Protein AF-A0AAJ7WKF8-F1 (afdb_monomer_lite)

Radius of gyration: 60.45 Å; chains: 1; bounding box: 168×81×189 Å

InterPro domains:
  IPR003604 Matrin/U1-C-like, C2H2-type zinc finger [SM00451] (81-115)
  IPR022755 Zinc finger, double-stranded RNA binding [PF12171] (84-109)
  IPR036236 Zinc finger C2H2 superfamily [SSF57667] (78-126)
  IPR040107 U4/U6.U5 small nuclear ribonucleoprotein component Snu23 [PTHR45986] (9-175)

Secondary structure (DSSP, 8-state):
----------------S----HHHHHHHHHHHHHHHHHHHHS-------PBP-PPPSS----STTTT---PPPTTS-GGGSSSEEETTTTEEESSHHHHHHHHTSHHHHHHTTB-S-PPPPPHHHHHHHHHHHHHHHHHHHHHHHHHHHHHHHHHHHHHHHHHHHHHHHHHTTSPPS---------------------------------------PPP---HHHHHHHHHHHHHHHHHHHHHHHHHHHHHHHHHHHHHHHHHHHHHHHHHHHHHHHHHHHHHHHHHHHHHHHHHHHHHHHHHHHHHHHHHHHHHHHHHHHHHHHHHHHHHHHHHHHHHHHHHHHHHHHHHH-

Sequence (353 aa):
MASGGGSSKEAADIDFRRKWDRSEYEKLAQRRLDEERDKRTAKPVVAVKRELLRHRDYKVDLESRLGKSIVISKTTPQSETGGYYCNVCDCVVKDSINFLDHINGKKHQRNLGMSMRVERSSLDQVRSRFELNKRRLEEKQKEFHFEERLKELKEEEERQKVFRREKRRKRSTEPDPDLDLDLSTGVGGGEEEGEGGRGRWGGVWPAWPPSWASAASPPPRSRTEAS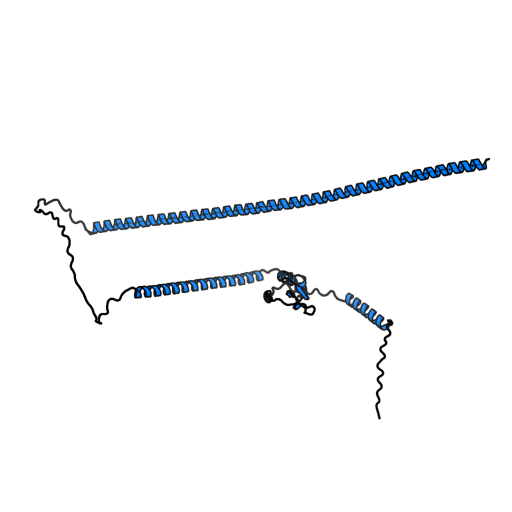LHLHLVILHLVILHLVILHLVILHLVILHLVILHLVILHLVILHLVILHLVILHLVILHLHLVHLVILHLHLVIHLVILHLVILHLVILVIHLVILHLVILHLVILHLHLVHLVILHLHLVILHLH

pLDDT: mean 75.03, std 20.91, range [26.41, 97.81]

Organism: Petromyzon marinus (NCBI:txid7757)

Foldseek 3Di:
DDDDDDDPDPPPPPPPDPDPPVVVVVVVVVVVVVVVVCVVPPDPPPPLPQAEDDDDPDDDDPPPCPPDDDDDDPPDDPPPPAAHADPLPRDGHNDPVVVVCVCVDQVVCVSVSYHPDHDDDDPVNVVVVVVVVVVVVVVVVVVVVVVVVVVVVVVVVVVVVVVVVVVVVVVVVDDDPDDDDDDDDDDDDDDDDDDDDDDDDDDDDDDDYDDDDDDDDDDPPDPPVVVVVVVVVVVVVVVVVVVVVVVVVVVVVVVVVVVVVVVVVVVVVVVVVVVVVVVVVVVVVVVVVVVVVVVVVVVVVVVVVVVVVVVVVVVVVVVVVVVVVVVVVVVVVVVVVVVVVVVVVVVVVVVVD

Structure (mmCIF, N/CA/C/O backbone):
data_AF-A0AAJ7WKF8-F1
#
_entry.id   AF-A0AAJ7WKF8-F1
#
loop_
_atom_site.group_PDB
_atom_site.id
_atom_site.type_symbol
_atom_site.label_atom_id
_atom_site.label_alt_id
_atom_site.label_comp_id
_atom_site.label_asym_id
_atom_site.label_entity_id
_atom_site.label_seq_id
_atom_site.pdbx_PDB_ins_code
_atom_site.Cartn_x
_atom_site.Cartn_y
_atom_site.Cartn_z
_atom_site.occupancy
_atom_site.B_iso_or_equiv
_atom_site.auth_seq_id
_atom_site.auth_comp_id
_atom_site.auth_asym_id
_atom_site.auth_atom_id
_atom_site.pdbx_PDB_model_num
ATOM 1 N N . MET A 1 1 ? -93.763 -35.436 -6.045 1.00 44.88 1 MET A N 1
ATOM 2 C CA . MET A 1 1 ? -92.600 -34.915 -6.793 1.00 44.88 1 MET A CA 1
ATOM 3 C C . MET A 1 1 ? -92.689 -33.400 -6.807 1.00 44.88 1 MET A C 1
ATOM 5 O O . MET A 1 1 ? -93.617 -32.899 -7.417 1.00 44.88 1 MET A O 1
ATOM 9 N N . ALA A 1 2 ? -91.796 -32.709 -6.098 1.00 35.00 2 ALA A N 1
ATOM 10 C CA . ALA A 1 2 ? -91.335 -31.348 -6.397 1.00 35.00 2 ALA A CA 1
ATOM 11 C C . ALA A 1 2 ? -90.358 -30.926 -5.292 1.00 35.00 2 ALA A C 1
ATOM 13 O O . ALA A 1 2 ? -90.747 -30.744 -4.140 1.00 35.00 2 ALA A O 1
ATOM 14 N N . SER A 1 3 ? -89.083 -30.825 -5.662 1.00 39.06 3 SER A N 1
ATOM 15 C CA . SER A 1 3 ? -88.044 -30.147 -4.897 1.00 39.06 3 SER A CA 1
ATOM 16 C C . SER A 1 3 ? -88.391 -28.672 -4.722 1.00 39.06 3 SER A C 1
ATOM 18 O O . SER A 1 3 ? -88.744 -28.002 -5.689 1.00 39.06 3 SER A O 1
ATOM 20 N N . GLY A 1 4 ? -88.194 -28.157 -3.513 1.00 30.47 4 GLY A N 1
ATOM 21 C CA . GLY A 1 4 ? -88.151 -26.730 -3.216 1.00 30.47 4 GLY A CA 1
ATOM 22 C C . GLY A 1 4 ? -87.035 -26.489 -2.212 1.00 30.47 4 GLY A C 1
ATOM 23 O O . GLY A 1 4 ? -87.164 -26.845 -1.046 1.00 30.47 4 GLY A O 1
ATOM 24 N N . GLY A 1 5 ? -85.907 -25.974 -2.698 1.00 41.44 5 GLY A N 1
ATOM 25 C CA . GLY A 1 5 ? -84.733 -25.666 -1.893 1.00 41.44 5 GLY A CA 1
ATOM 26 C C . GLY A 1 5 ? -84.956 -24.473 -0.966 1.00 41.44 5 GLY A C 1
ATOM 27 O O . GLY A 1 5 ? -85.587 -23.488 -1.338 1.00 41.44 5 GLY A O 1
ATOM 28 N N . GLY A 1 6 ? -84.371 -24.560 0.226 1.00 30.53 6 GLY A N 1
ATOM 29 C CA . GLY A 1 6 ? -84.245 -23.469 1.183 1.00 30.53 6 GLY A CA 1
ATOM 30 C C . GLY A 1 6 ? -82.856 -23.514 1.800 1.00 30.53 6 GLY A C 1
ATOM 31 O O . GLY A 1 6 ? -82.601 -24.266 2.731 1.00 30.53 6 GLY A O 1
ATOM 32 N N . SER A 1 7 ? -81.946 -22.741 1.215 1.00 41.31 7 SER A N 1
ATOM 33 C CA . SER A 1 7 ? -80.601 -22.483 1.718 1.00 41.31 7 SER A CA 1
ATOM 34 C C . SER A 1 7 ? -80.682 -21.713 3.036 1.00 41.31 7 SER A C 1
ATOM 36 O O . SER A 1 7 ? -81.022 -20.532 3.036 1.00 41.31 7 SER A O 1
ATOM 38 N N . SER A 1 8 ? -80.339 -22.354 4.151 1.00 37.84 8 SER A N 1
ATOM 39 C CA . SER A 1 8 ? -79.906 -21.654 5.360 1.00 37.84 8 SER A CA 1
ATOM 40 C C . SER A 1 8 ? -78.392 -21.784 5.448 1.00 37.84 8 SER A C 1
ATOM 42 O O . SER A 1 8 ? -77.863 -22.672 6.117 1.00 37.84 8 SER A O 1
ATOM 44 N N . LYS A 1 9 ? -77.705 -20.912 4.697 1.00 40.16 9 LYS A N 1
ATOM 45 C CA . LYS A 1 9 ? -76.299 -20.577 4.931 1.00 40.16 9 LYS A CA 1
ATOM 46 C C . LYS A 1 9 ? -76.097 -20.385 6.429 1.00 40.16 9 LYS A C 1
ATOM 48 O O . LYS A 1 9 ? -76.825 -19.612 7.051 1.00 40.16 9 LYS A O 1
ATOM 53 N N . GLU A 1 10 ? -75.119 -21.112 6.955 1.00 44.12 10 GLU A N 1
ATOM 54 C CA . GLU A 1 10 ? -74.551 -20.947 8.283 1.00 44.12 10 GLU A CA 1
ATOM 55 C C . GLU A 1 10 ? -74.450 -19.455 8.599 1.00 44.12 10 GLU A C 1
ATOM 57 O O . GLU A 1 10 ? -73.775 -18.694 7.900 1.00 44.12 10 GLU A O 1
ATOM 62 N N . ALA A 1 11 ? -75.190 -19.030 9.621 1.00 44.44 11 ALA A N 1
ATOM 63 C CA . ALA A 1 11 ? -75.000 -17.731 10.225 1.00 44.44 11 ALA A CA 1
ATOM 64 C C . ALA A 1 11 ? -73.556 -17.705 10.728 1.00 44.44 11 ALA A C 1
ATOM 66 O O . ALA A 1 11 ? -73.226 -18.363 11.713 1.00 44.44 11 ALA A O 1
ATOM 67 N N . ALA A 1 12 ? -72.688 -17.018 9.985 1.00 49.94 12 ALA A N 1
ATOM 68 C CA . ALA A 1 12 ? -71.326 -16.753 10.397 1.00 49.94 12 ALA A CA 1
ATOM 69 C C . ALA A 1 12 ? -71.392 -16.073 11.766 1.00 49.94 12 ALA A C 1
ATOM 71 O O . ALA A 1 12 ? -71.892 -14.954 11.895 1.00 49.94 12 ALA A O 1
ATOM 72 N N . ASP A 1 13 ? -70.947 -16.819 12.771 1.00 50.22 13 ASP A N 1
ATOM 73 C CA . ASP A 1 13 ? -70.804 -16.428 14.162 1.00 50.22 13 ASP A CA 1
ATOM 74 C C . ASP A 1 13 ? -69.862 -15.217 14.226 1.00 50.22 13 ASP A C 1
ATOM 76 O O . ASP A 1 13 ? -68.647 -15.344 14.342 1.00 50.22 13 ASP A O 1
ATOM 80 N N . ILE A 1 14 ? -70.426 -14.014 14.104 1.00 52.34 14 ILE A N 1
ATOM 81 C CA . ILE A 1 14 ? -69.780 -12.729 14.419 1.00 52.34 14 ILE A CA 1
ATOM 82 C C . ILE A 1 14 ? -69.694 -12.543 15.939 1.00 52.34 14 ILE A C 1
ATOM 84 O O . ILE A 1 14 ? -69.944 -11.465 16.479 1.00 52.34 14 ILE A O 1
ATOM 88 N N . ASP A 1 15 ? -69.331 -13.612 16.643 1.00 53.41 15 ASP A N 1
ATOM 89 C CA . ASP A 1 15 ? -68.942 -13.548 18.035 1.00 53.41 15 ASP A CA 1
ATOM 90 C C . ASP A 1 15 ? -67.463 -13.153 18.080 1.00 53.41 15 ASP A C 1
ATOM 92 O O . ASP A 1 15 ? -66.549 -13.970 17.988 1.00 53.41 15 ASP A O 1
ATOM 96 N N . PHE A 1 16 ? -67.214 -11.850 18.222 1.00 55.88 16 PHE A N 1
ATOM 97 C CA . PHE A 1 16 ? -65.884 -11.284 18.479 1.00 55.88 16 PHE A CA 1
ATOM 98 C C . PHE A 1 16 ? -65.316 -11.706 19.850 1.00 55.88 16 PHE A C 1
ATOM 100 O O . PHE A 1 16 ? -64.272 -11.211 20.287 1.00 55.88 16 PHE A O 1
ATOM 107 N N . ARG A 1 17 ? -65.988 -12.619 20.559 1.00 62.97 17 ARG A N 1
ATOM 108 C CA . ARG A 1 17 ? -65.504 -13.231 21.784 1.00 62.97 17 ARG A CA 1
ATOM 109 C C . ARG A 1 17 ? -64.628 -14.427 21.445 1.00 62.97 17 ARG A C 1
ATOM 111 O O . ARG A 1 17 ? -65.088 -15.447 20.948 1.00 62.97 17 ARG A O 1
ATOM 118 N N . ARG A 1 18 ? -63.344 -14.311 21.785 1.00 62.28 18 ARG A N 1
ATOM 119 C CA . ARG A 1 18 ? -62.358 -15.393 21.691 1.00 62.28 18 ARG A CA 1
ATOM 120 C C . ARG A 1 18 ? -62.836 -16.609 22.499 1.00 62.28 18 ARG A C 1
ATOM 122 O O . ARG A 1 18 ? -62.650 -16.655 23.717 1.00 62.28 18 ARG A O 1
ATOM 129 N N . LYS A 1 19 ? -63.475 -17.570 21.831 1.00 66.56 19 LYS A N 1
ATOM 130 C CA . LYS A 1 19 ? -63.832 -18.871 22.402 1.00 66.56 19 LYS A CA 1
ATOM 131 C C . LYS A 1 19 ? -62.541 -19.673 22.516 1.00 66.56 19 LYS A C 1
ATOM 133 O O . LYS A 1 19 ? -61.828 -19.879 21.541 1.00 66.56 19 LYS A O 1
ATOM 138 N N . TRP A 1 20 ? -62.169 -20.014 23.744 1.00 64.62 20 TRP A N 1
ATOM 139 C CA . TRP A 1 20 ? -60.990 -20.832 23.997 1.00 64.62 20 TRP A CA 1
ATOM 140 C C . TRP A 1 20 ? -61.362 -22.290 23.742 1.00 64.62 20 TRP A C 1
ATOM 142 O O . TRP A 1 20 ? -61.765 -23.002 24.662 1.00 64.62 20 TRP A O 1
ATOM 152 N N . ASP A 1 21 ? -61.254 -22.724 22.489 1.00 76.00 21 ASP A N 1
ATOM 153 C CA . ASP A 1 21 ? -61.555 -24.101 22.110 1.00 76.00 21 ASP A CA 1
ATOM 154 C C . ASP A 1 21 ? -60.455 -25.038 22.612 1.00 76.00 21 ASP A C 1
ATOM 156 O O . ASP A 1 21 ? -59.355 -25.129 22.062 1.00 76.00 21 ASP A O 1
ATOM 160 N N . ARG A 1 22 ? -60.751 -25.747 23.706 1.00 73.31 22 ARG A N 1
ATOM 161 C CA . ARG A 1 22 ? -59.797 -26.598 24.437 1.00 73.31 22 ARG A CA 1
ATOM 162 C C . ARG A 1 22 ? -59.069 -27.594 23.525 1.00 73.31 22 ARG A C 1
ATOM 164 O O . ARG A 1 22 ? -57.864 -27.768 23.670 1.00 73.31 22 ARG A O 1
ATOM 171 N N . SER A 1 23 ? -59.767 -28.165 22.543 1.00 80.19 23 SER A N 1
ATOM 172 C CA . SER A 1 23 ? -59.198 -29.093 21.558 1.00 80.19 23 SER A CA 1
ATOM 173 C C . SER A 1 23 ? -58.232 -28.438 20.566 1.00 80.19 23 SER A C 1
ATOM 175 O O . SER A 1 23 ? -57.312 -29.093 20.078 1.00 80.19 23 SER A O 1
ATOM 177 N N . GLU A 1 24 ? -58.434 -27.162 20.228 1.00 79.31 24 GLU A N 1
ATOM 178 C CA . GLU A 1 24 ? -57.545 -26.426 19.324 1.00 79.31 24 GLU A CA 1
ATOM 179 C C . GLU A 1 24 ? -56.227 -26.090 20.031 1.00 79.31 24 GLU A C 1
ATOM 181 O O . GLU A 1 24 ? -55.142 -26.337 19.499 1.00 79.31 24 GLU A O 1
ATOM 186 N N . TYR A 1 25 ? -56.316 -25.621 21.278 1.00 77.38 25 TYR A N 1
ATOM 187 C CA . TYR A 1 25 ? -55.148 -25.332 22.109 1.00 77.38 25 TYR A CA 1
ATOM 188 C C . TYR A 1 25 ? -54.366 -26.591 22.488 1.00 77.38 25 TYR A C 1
ATOM 190 O O . TYR A 1 25 ? -53.137 -26.544 22.527 1.00 77.38 25 TYR A O 1
ATOM 198 N N . GLU A 1 26 ? -55.042 -27.719 22.706 1.00 82.50 26 GLU A N 1
ATOM 199 C CA . GLU A 1 26 ? -54.400 -29.016 22.940 1.00 82.50 26 GLU A CA 1
ATOM 200 C C . GLU A 1 26 ? -53.632 -29.492 21.699 1.00 82.50 26 GLU A C 1
ATOM 202 O O . GLU A 1 26 ? -52.452 -29.824 21.800 1.00 82.50 26 GLU A O 1
ATOM 207 N N . LYS A 1 27 ? -54.223 -29.387 20.500 1.00 86.06 27 LYS A N 1
ATOM 208 C CA . LYS A 1 27 ? -53.517 -29.664 19.233 1.00 86.06 27 LYS A CA 1
ATOM 209 C C . LYS A 1 27 ? -52.342 -28.716 18.992 1.00 86.06 27 LYS A C 1
ATOM 211 O O . LYS A 1 27 ? -51.314 -29.138 18.464 1.00 86.06 27 LYS A O 1
ATOM 216 N N . LEU A 1 28 ? -52.470 -27.440 19.357 1.00 82.31 28 LEU A N 1
ATOM 217 C CA . LEU A 1 28 ? -51.388 -26.463 19.228 1.00 82.31 28 LEU A CA 1
ATOM 218 C C . LEU A 1 28 ? -50.251 -26.744 20.221 1.00 82.31 28 LEU A C 1
ATOM 220 O O . LEU A 1 28 ? -49.080 -26.632 19.859 1.00 82.31 28 LEU A O 1
ATOM 224 N N . ALA A 1 29 ? -50.579 -27.139 21.452 1.00 78.88 29 ALA A N 1
ATOM 225 C CA . ALA A 1 29 ? -49.605 -27.559 22.455 1.00 78.88 29 ALA A CA 1
ATOM 226 C C . ALA A 1 29 ? -48.877 -28.836 22.019 1.00 78.88 29 ALA A C 1
ATOM 228 O O . ALA A 1 29 ? -47.652 -28.907 22.112 1.00 78.88 29 ALA A O 1
ATOM 229 N N . GLN A 1 30 ? -49.610 -29.799 21.462 1.00 84.38 30 GLN A N 1
ATOM 230 C CA . GLN A 1 30 ? -49.041 -31.038 20.948 1.00 84.38 30 GLN A CA 1
ATOM 231 C C . GLN A 1 30 ? -48.134 -30.785 19.741 1.00 84.38 30 GLN A C 1
ATOM 233 O O . GLN A 1 30 ? -47.022 -31.296 19.710 1.00 84.38 30 GLN A O 1
ATOM 238 N N . ARG A 1 31 ? -48.516 -29.875 18.834 1.00 83.81 31 ARG A N 1
ATOM 239 C CA . ARG A 1 31 ? -47.655 -29.429 17.727 1.00 83.81 31 ARG A CA 1
ATOM 240 C C . ARG A 1 31 ? -46.359 -28.777 18.213 1.00 83.81 31 ARG A C 1
ATOM 242 O O . ARG A 1 31 ? -45.307 -29.043 17.650 1.00 83.81 31 ARG A O 1
ATOM 249 N N . ARG A 1 32 ? -46.406 -27.964 19.276 1.00 81.62 32 ARG A N 1
ATOM 250 C CA . ARG A 1 32 ? -45.190 -27.386 19.882 1.00 81.62 32 ARG A CA 1
ATOM 251 C C . ARG A 1 32 ? -44.297 -28.451 20.514 1.00 81.62 32 ARG A C 1
ATOM 253 O O . ARG A 1 32 ? -43.083 -28.378 20.364 1.00 81.62 32 ARG A O 1
ATOM 260 N N . LEU A 1 33 ? -44.886 -29.433 21.197 1.00 79.44 33 LEU A N 1
ATOM 261 C CA . LEU A 1 33 ? -44.148 -30.557 21.778 1.00 79.44 33 LEU A CA 1
ATOM 262 C C . LEU A 1 33 ? -43.538 -31.457 20.697 1.00 79.44 33 LEU A C 1
ATOM 264 O O . LEU A 1 33 ? -42.417 -31.928 20.866 1.00 79.44 33 LEU A O 1
ATOM 268 N N . ASP A 1 34 ? -44.242 -31.662 19.585 1.00 80.44 34 ASP A N 1
ATOM 269 C CA . ASP A 1 34 ? -43.741 -32.393 18.422 1.00 80.44 34 ASP A CA 1
ATOM 270 C C . ASP A 1 34 ? -42.599 -31.625 17.743 1.00 80.44 34 ASP A C 1
ATOM 272 O O . ASP A 1 34 ? -41.549 -32.208 17.502 1.00 80.44 34 ASP A O 1
ATOM 276 N N . GLU A 1 35 ? -42.722 -30.306 17.552 1.00 78.75 35 GLU A N 1
ATOM 277 C CA . GLU A 1 35 ? -41.640 -29.454 17.034 1.00 78.75 35 GLU A CA 1
ATOM 278 C C . GLU A 1 35 ? -40.413 -29.420 17.961 1.00 78.75 35 GLU A C 1
ATOM 280 O O . GLU A 1 35 ? -39.274 -29.391 17.489 1.00 78.75 35 GLU A O 1
ATOM 285 N N . GLU A 1 36 ? -40.605 -29.406 19.283 1.00 76.62 36 GLU A N 1
ATOM 286 C CA . GLU A 1 36 ? -39.505 -29.510 20.248 1.00 76.62 36 GLU A CA 1
ATOM 287 C C . GLU A 1 36 ? -38.869 -30.900 20.253 1.00 76.62 36 GLU A C 1
ATOM 289 O O . GLU A 1 36 ? -37.643 -31.009 20.348 1.00 76.62 36 GLU A O 1
ATOM 294 N N . ARG A 1 37 ? -39.674 -31.962 20.129 1.00 74.44 37 ARG A N 1
ATOM 295 C CA . ARG A 1 37 ? -39.178 -33.336 20.019 1.00 74.44 37 ARG A CA 1
ATOM 296 C C . ARG A 1 37 ? -38.385 -33.507 18.731 1.00 74.44 37 ARG A C 1
ATOM 298 O O . ARG A 1 37 ? -37.264 -33.991 18.813 1.00 74.44 37 ARG A O 1
ATOM 305 N N . ASP A 1 38 ? -38.887 -33.010 17.607 1.00 68.88 38 ASP A N 1
ATOM 306 C CA . ASP A 1 38 ? -38.216 -33.043 16.307 1.00 68.88 38 ASP A CA 1
ATOM 307 C C . ASP A 1 38 ? -36.914 -32.233 16.317 1.00 68.88 38 ASP A C 1
ATOM 309 O O . ASP A 1 38 ? -35.915 -32.678 15.757 1.00 68.88 38 ASP A O 1
ATOM 313 N N . LYS A 1 39 ? -36.857 -31.098 17.030 1.00 68.50 39 LYS A N 1
ATOM 314 C CA . LYS A 1 39 ? -35.604 -30.351 17.267 1.00 68.50 39 LYS A CA 1
ATOM 315 C C . LYS A 1 39 ? -34.603 -31.124 18.130 1.00 68.50 39 LYS A C 1
ATOM 317 O O . LYS A 1 39 ? -33.401 -30.981 17.924 1.00 68.50 39 LYS A O 1
ATOM 322 N N . ARG A 1 40 ? -35.073 -31.928 19.091 1.00 62.66 40 ARG A N 1
ATOM 323 C CA . ARG A 1 40 ? -34.224 -32.776 19.951 1.00 62.66 40 ARG A CA 1
ATOM 324 C C . ARG A 1 40 ? -33.769 -34.058 19.247 1.00 62.66 40 ARG A C 1
ATOM 326 O O . ARG A 1 40 ? -32.664 -34.523 19.511 1.00 62.66 40 ARG A O 1
ATOM 333 N N . THR A 1 41 ? -34.591 -34.626 18.363 1.00 59.31 41 THR A N 1
ATOM 334 C CA . THR A 1 41 ? -34.284 -35.837 17.581 1.00 59.31 41 THR A CA 1
ATOM 335 C C . THR A 1 41 ? -33.656 -35.541 16.224 1.00 59.31 41 THR A C 1
ATOM 337 O O . THR A 1 41 ? -33.191 -36.470 15.559 1.00 59.31 41 THR A O 1
ATOM 340 N N . ALA A 1 42 ? -33.606 -34.273 15.806 1.00 54.78 42 ALA A N 1
ATOM 341 C CA . ALA A 1 42 ? -32.810 -33.831 14.674 1.00 54.78 42 ALA A CA 1
ATOM 342 C C . ALA A 1 42 ? -31.347 -34.205 14.937 1.00 54.78 42 ALA A C 1
ATOM 344 O O . ALA A 1 42 ? -30.622 -33.531 15.671 1.00 54.78 42 ALA A O 1
ATOM 345 N N . LYS A 1 43 ? -30.919 -35.318 14.329 1.00 55.19 43 LYS A N 1
ATOM 346 C CA . LYS A 1 43 ? -29.511 -35.702 14.214 1.00 55.19 43 LYS A CA 1
ATOM 347 C C . LYS A 1 43 ? -28.708 -34.454 13.831 1.00 55.19 43 LYS A C 1
ATOM 349 O O . LYS A 1 43 ? -29.184 -33.707 12.970 1.00 55.19 43 LYS A O 1
ATOM 354 N N . PRO A 1 44 ? -27.512 -34.228 14.411 1.00 50.06 44 PRO A N 1
ATOM 355 C CA . PRO A 1 44 ? -26.660 -33.129 13.980 1.00 50.06 44 PRO A CA 1
ATOM 356 C C . PRO A 1 44 ? -26.537 -33.235 12.466 1.00 50.06 44 PRO A C 1
ATOM 358 O O . PRO A 1 44 ? -26.114 -34.278 11.963 1.00 50.06 44 PRO A O 1
ATOM 361 N N . VAL A 1 45 ? -27.017 -32.208 11.754 1.00 56.78 45 VAL A N 1
ATOM 362 C CA . VAL A 1 45 ? -27.006 -32.177 10.291 1.00 56.78 45 VAL A CA 1
ATOM 363 C C . VAL A 1 45 ? -25.584 -32.518 9.889 1.00 56.78 45 VAL A C 1
ATOM 365 O O . VAL A 1 45 ? -24.660 -31.768 10.212 1.00 56.78 45 VAL A O 1
ATOM 368 N N . VAL A 1 46 ? -25.411 -33.698 9.282 1.00 55.84 46 VAL A N 1
ATOM 369 C CA . VAL A 1 46 ? -24.115 -34.192 8.822 1.00 55.84 46 VAL A CA 1
ATOM 370 C C . VAL A 1 46 ? -23.473 -33.030 8.096 1.00 55.84 46 VAL A C 1
ATOM 372 O O . VAL A 1 46 ? -24.091 -32.477 7.186 1.00 55.84 46 VAL A O 1
ATOM 375 N N . ALA A 1 47 ? -22.301 -32.598 8.566 1.00 51.03 47 ALA A N 1
ATOM 376 C CA . ALA A 1 47 ? -21.615 -31.445 8.017 1.00 51.03 47 ALA A CA 1
ATOM 377 C C . ALA A 1 47 ? -21.487 -31.655 6.508 1.00 51.03 47 ALA A C 1
ATOM 379 O O . ALA A 1 47 ? -20.658 -32.449 6.061 1.00 51.03 47 ALA A O 1
ATOM 380 N N . VAL A 1 48 ? -22.360 -30.996 5.736 1.00 56.91 48 VAL A N 1
ATOM 381 C CA . VAL A 1 48 ? -22.349 -31.073 4.280 1.00 56.91 48 VAL A CA 1
ATOM 382 C C . VAL A 1 48 ? -20.944 -30.654 3.896 1.00 56.91 48 VAL A C 1
ATOM 384 O O . VAL A 1 48 ? -20.533 -29.525 4.196 1.00 56.91 48 VAL A O 1
ATOM 387 N N . LYS A 1 49 ? -20.171 -31.594 3.342 1.00 53.53 49 LYS A N 1
ATOM 388 C CA . LYS A 1 49 ? -18.838 -31.322 2.815 1.00 53.53 49 LYS A CA 1
ATOM 389 C C . LYS A 1 49 ? -19.044 -30.354 1.661 1.00 53.53 49 LYS A C 1
ATOM 391 O O . LYS A 1 49 ? -19.314 -30.759 0.540 1.00 53.53 49 LYS A O 1
ATOM 396 N N . ARG A 1 50 ? -19.018 -29.064 1.987 1.00 63.03 50 ARG A N 1
ATOM 397 C CA . ARG A 1 50 ? -19.106 -27.981 1.018 1.00 63.03 50 ARG A CA 1
ATOM 398 C C . ARG A 1 50 ? -17.936 -28.138 0.070 1.00 63.03 50 ARG A C 1
ATOM 400 O O . ARG A 1 50 ? -16.802 -28.298 0.529 1.00 63.03 50 ARG A O 1
ATOM 407 N N . GLU A 1 51 ? -18.226 -28.125 -1.221 1.00 62.31 51 GLU A N 1
ATOM 408 C CA . GLU A 1 51 ? -17.200 -28.294 -2.236 1.00 62.31 51 GLU A CA 1
ATOM 409 C C . GLU A 1 51 ? -16.140 -27.189 -2.116 1.00 62.31 51 GLU A C 1
ATOM 411 O O . GLU A 1 51 ? -16.373 -26.103 -1.562 1.00 62.31 51 GLU A O 1
ATOM 416 N N . LEU A 1 52 ? -14.931 -27.508 -2.573 1.00 66.06 52 LEU A N 1
ATOM 417 C CA . LEU A 1 52 ? -13.803 -26.583 -2.566 1.00 66.06 52 LEU A CA 1
ATOM 418 C C . LEU A 1 52 ? -14.066 -25.425 -3.534 1.00 66.06 52 LEU A C 1
ATOM 420 O O . LEU A 1 52 ? -14.834 -25.553 -4.488 1.00 66.06 52 LEU A O 1
ATOM 424 N N . LEU A 1 53 ? -13.436 -24.282 -3.263 1.00 68.81 53 LEU A N 1
ATOM 425 C CA . LEU A 1 53 ? -13.592 -23.067 -4.058 1.00 68.81 53 LEU A CA 1
ATOM 426 C C . LEU A 1 53 ? -13.179 -23.323 -5.518 1.00 68.81 53 LEU A C 1
ATOM 428 O O . LEU A 1 53 ? -11.992 -23.466 -5.807 1.00 68.81 53 LEU A O 1
ATOM 432 N N . ARG A 1 54 ? -14.154 -23.366 -6.433 1.00 65.81 54 ARG A N 1
ATOM 433 C CA . ARG A 1 54 ? -13.908 -23.437 -7.880 1.00 65.81 54 ARG A CA 1
ATOM 434 C C . ARG A 1 54 ? -13.800 -22.034 -8.474 1.00 65.81 54 ARG A C 1
ATOM 436 O O . ARG A 1 54 ? -14.399 -21.083 -7.971 1.00 65.81 54 ARG A O 1
ATOM 443 N N . HIS A 1 55 ? -13.020 -21.915 -9.544 1.00 64.75 55 HIS A N 1
ATOM 444 C CA . HIS A 1 55 ? -12.994 -20.709 -10.367 1.00 64.75 55 HIS A CA 1
ATOM 445 C C . HIS A 1 55 ? -14.348 -20.542 -11.078 1.00 64.75 55 HIS A C 1
ATOM 447 O O . HIS A 1 55 ? -15.023 -21.531 -11.350 1.00 64.75 55 HIS A O 1
ATOM 453 N N . ARG A 1 56 ? -14.768 -19.300 -11.346 1.00 67.56 56 ARG A N 1
ATOM 454 C CA . ARG A 1 56 ? -16.020 -19.035 -12.071 1.00 67.56 56 ARG A CA 1
ATOM 455 C C . ARG A 1 56 ? -15.816 -19.240 -13.566 1.00 67.56 56 ARG A C 1
ATOM 457 O O . ARG A 1 56 ? -14.878 -18.689 -14.128 1.00 67.56 56 ARG A O 1
ATOM 464 N N . ASP A 1 57 ? -16.734 -19.949 -14.209 1.00 66.56 57 ASP A N 1
ATOM 465 C CA . ASP A 1 57 ? -16.636 -20.239 -15.646 1.00 66.56 57 ASP A CA 1
ATOM 466 C C . ASP A 1 57 ? -17.322 -19.183 -16.532 1.00 66.56 57 ASP A C 1
ATOM 468 O O . ASP A 1 57 ? -17.250 -19.259 -17.755 1.00 66.56 57 ASP A O 1
ATOM 472 N N . TYR A 1 58 ? -17.957 -18.167 -15.935 1.00 74.06 58 TYR A N 1
ATOM 473 C CA . TYR A 1 58 ? -18.625 -17.082 -16.656 1.00 74.06 58 TYR A CA 1
ATOM 474 C C . TYR A 1 58 ? -18.067 -15.706 -16.269 1.00 74.06 58 TYR A C 1
ATOM 476 O O . TYR A 1 58 ? -17.702 -15.454 -15.115 1.00 74.06 58 TYR A O 1
ATOM 484 N N . LYS A 1 59 ? -18.011 -14.801 -17.251 1.00 71.19 59 LYS A N 1
ATOM 485 C CA . LYS A 1 59 ? -17.644 -13.396 -17.052 1.00 71.19 59 LYS A CA 1
ATOM 486 C C . LYS A 1 59 ? -18.861 -12.643 -16.507 1.00 71.19 59 LYS A C 1
ATOM 488 O O . LYS A 1 59 ? -19.972 -12.826 -16.988 1.00 71.19 59 LYS A O 1
ATOM 493 N N . VAL A 1 60 ? -18.660 -11.834 -15.468 1.00 77.62 60 VAL A N 1
ATOM 494 C CA . VAL A 1 60 ? -19.724 -11.001 -14.888 1.00 77.62 60 VAL A CA 1
ATOM 495 C C . VAL A 1 60 ? -19.845 -9.724 -15.721 1.00 77.62 60 VAL A C 1
ATOM 497 O O . VAL A 1 60 ? -18.921 -8.911 -15.735 1.00 77.62 60 VAL A O 1
ATOM 500 N N . ASP A 1 61 ? -20.973 -9.550 -16.407 1.00 68.88 61 ASP A N 1
ATOM 501 C CA . ASP A 1 61 ? -21.206 -8.413 -17.301 1.00 68.88 61 ASP A CA 1
ATOM 502 C C . ASP A 1 61 ? -21.670 -7.170 -16.528 1.00 68.88 61 ASP A C 1
ATOM 504 O O . ASP A 1 61 ? -22.856 -6.973 -16.258 1.00 68.88 61 ASP A O 1
ATOM 508 N N . LEU A 1 62 ? -20.716 -6.304 -16.182 1.00 74.62 62 LEU A N 1
ATOM 509 C CA . LEU A 1 62 ? -20.949 -5.040 -15.468 1.00 74.62 62 LEU A CA 1
ATOM 510 C C . LEU A 1 62 ? -21.287 -3.862 -16.407 1.00 74.62 62 LEU A C 1
ATOM 512 O O . LEU A 1 62 ? -21.663 -2.788 -15.951 1.00 74.62 62 LEU A O 1
ATOM 516 N N . GLU A 1 63 ? -21.162 -4.051 -17.722 1.00 72.50 63 GLU A N 1
ATOM 517 C CA . GLU A 1 63 ? -21.190 -2.960 -18.710 1.00 72.50 63 GLU A CA 1
ATOM 518 C C . GLU A 1 63 ? -22.559 -2.770 -19.390 1.00 72.50 63 GLU A C 1
ATOM 520 O O . GLU A 1 63 ? -22.837 -1.724 -19.973 1.00 72.50 63 GLU A O 1
ATOM 525 N N . SER A 1 64 ? -23.463 -3.747 -19.282 1.00 71.62 64 SER A N 1
ATOM 526 C CA . SER A 1 64 ? -24.738 -3.783 -20.026 1.00 71.62 64 SER A CA 1
ATOM 527 C C . SER A 1 64 ? -25.728 -2.652 -19.681 1.00 71.62 64 SER A C 1
ATOM 529 O O . SER A 1 64 ? -26.649 -2.355 -20.460 1.00 71.62 64 SER A O 1
ATOM 531 N N . ARG A 1 65 ? -25.537 -2.008 -18.520 1.00 70.38 65 ARG A N 1
ATOM 532 C CA . ARG A 1 65 ? -26.377 -0.922 -17.984 1.00 70.38 65 ARG A CA 1
ATOM 533 C C . ARG A 1 65 ? -25.670 0.441 -17.936 1.00 70.38 65 ARG A C 1
ATOM 535 O O . ARG A 1 65 ? -26.222 1.382 -17.369 1.00 70.38 65 ARG A O 1
ATOM 542 N N . LEU A 1 66 ? -24.490 0.581 -18.546 1.00 71.25 66 LEU A N 1
ATOM 543 C CA . LEU A 1 66 ? -23.810 1.876 -18.648 1.00 71.25 66 LEU A CA 1
ATOM 544 C C . LEU A 1 66 ? -24.617 2.837 -19.540 1.00 71.25 66 LEU A C 1
ATOM 546 O O . LEU A 1 66 ? -25.034 2.479 -20.640 1.00 71.25 66 LEU A O 1
ATOM 550 N N . GLY A 1 67 ? -24.870 4.053 -19.047 1.00 70.75 67 GLY A N 1
ATOM 551 C CA . GLY A 1 67 ? -25.547 5.124 -19.794 1.00 70.75 67 GLY A CA 1
ATOM 552 C C . GLY A 1 67 ? -27.077 5.029 -19.895 1.00 70.75 67 GLY A C 1
ATOM 553 O O . GLY A 1 67 ? -27.684 5.888 -20.527 1.00 70.75 67 GLY A O 1
ATOM 554 N N . LYS A 1 68 ? -27.723 4.030 -19.274 1.00 74.94 68 LYS A N 1
ATOM 555 C CA . LYS A 1 68 ? -29.191 3.885 -19.267 1.00 74.94 68 LYS A CA 1
ATOM 556 C C . LYS A 1 68 ? -29.764 4.363 -17.931 1.00 74.94 68 LYS A C 1
ATOM 558 O O . LYS A 1 68 ? -29.487 3.763 -16.895 1.00 74.94 68 LYS A O 1
ATOM 563 N N . SER A 1 69 ? -30.576 5.419 -17.942 1.00 69.31 69 SER A N 1
ATOM 564 C CA . SER A 1 69 ? -31.345 5.861 -16.774 1.00 69.31 69 SER A CA 1
ATOM 565 C C . SER A 1 69 ? -32.705 5.158 -16.749 1.00 69.31 69 SER A C 1
ATOM 567 O O . SER A 1 69 ? -33.459 5.193 -17.718 1.00 69.31 69 SER A O 1
ATOM 569 N N . ILE A 1 70 ? -33.017 4.484 -15.641 1.00 70.31 70 ILE A N 1
ATOM 570 C CA . ILE A 1 70 ? -34.300 3.802 -15.433 1.00 70.31 70 ILE A CA 1
ATOM 571 C C . ILE A 1 70 ? -35.028 4.525 -14.302 1.00 70.31 70 ILE A C 1
ATOM 573 O O . ILE A 1 70 ? -34.464 4.734 -13.228 1.00 70.31 70 ILE A O 1
ATOM 577 N N . VAL A 1 71 ? -36.275 4.928 -14.550 1.00 73.50 71 VAL A N 1
ATOM 578 C CA . VAL A 1 71 ? -37.132 5.575 -13.549 1.00 73.50 71 VAL A CA 1
ATOM 579 C C . VAL A 1 71 ? -37.719 4.497 -12.640 1.00 73.50 71 VAL A C 1
ATOM 581 O O . VAL A 1 71 ? -38.474 3.640 -13.089 1.00 73.50 71 VAL A O 1
ATOM 584 N N . ILE A 1 72 ? -37.366 4.535 -11.356 1.00 76.50 72 ILE A N 1
ATOM 585 C CA . ILE A 1 72 ? -37.795 3.549 -10.356 1.00 76.50 72 ILE A CA 1
ATOM 586 C C . ILE A 1 72 ? -39.080 4.057 -9.691 1.00 76.50 72 ILE A C 1
ATOM 588 O O . ILE A 1 72 ? -39.089 5.145 -9.112 1.00 76.50 72 ILE A O 1
ATOM 592 N N . SER A 1 73 ? -40.161 3.276 -9.748 1.00 75.12 73 SER A N 1
ATOM 593 C CA . SER A 1 73 ? -41.411 3.554 -9.023 1.00 75.12 73 SER A CA 1
ATOM 594 C C . SER A 1 73 ? -41.535 2.658 -7.780 1.00 75.12 73 SER A C 1
ATOM 596 O O . SER A 1 73 ? -40.784 1.702 -7.613 1.00 75.12 73 SER A O 1
ATOM 598 N N . LYS A 1 74 ? -42.480 2.940 -6.871 1.00 69.94 74 LYS A N 1
ATOM 599 C CA . LYS A 1 74 ? -42.659 2.149 -5.630 1.00 69.94 74 LYS A CA 1
ATOM 600 C C . LYS A 1 74 ? -43.124 0.700 -5.870 1.00 69.94 74 LYS A C 1
ATOM 602 O O . LYS A 1 74 ? -43.096 -0.092 -4.935 1.00 69.94 74 LYS A O 1
ATOM 607 N N . THR A 1 75 ? -43.551 0.358 -7.085 1.00 75.06 75 THR A N 1
ATOM 608 C CA . THR A 1 75 ? -44.091 -0.961 -7.459 1.00 75.06 75 THR A CA 1
ATOM 609 C C . THR A 1 75 ? -43.132 -1.813 -8.299 1.00 75.06 75 THR A C 1
ATOM 611 O O . THR A 1 75 ? -43.476 -2.948 -8.618 1.00 75.06 75 THR A O 1
ATOM 614 N N . THR A 1 76 ? -41.941 -1.317 -8.665 1.00 72.19 76 THR A N 1
ATOM 615 C CA . THR A 1 76 ? -40.974 -2.093 -9.469 1.00 72.19 76 THR A CA 1
ATOM 616 C C . THR A 1 76 ? -40.276 -3.183 -8.643 1.00 72.19 76 THR A C 1
ATOM 618 O O . THR A 1 76 ? -39.862 -2.903 -7.513 1.00 72.19 76 THR A O 1
ATOM 621 N N . PRO A 1 77 ? -40.096 -4.405 -9.186 1.00 74.88 77 PRO A N 1
ATOM 622 C CA . PRO A 1 77 ? -39.419 -5.503 -8.496 1.00 74.88 77 PRO A CA 1
ATOM 623 C C . PRO A 1 77 ? -37.950 -5.167 -8.196 1.00 74.88 77 PRO A C 1
ATOM 625 O O . PRO A 1 77 ? -37.289 -4.450 -8.947 1.00 74.88 77 PRO A O 1
ATOM 628 N N . GLN A 1 78 ? -37.415 -5.710 -7.097 1.00 71.62 78 GLN A N 1
ATOM 629 C CA . GLN A 1 78 ? -36.066 -5.391 -6.597 1.00 71.62 78 GLN A CA 1
ATOM 630 C C . GLN A 1 78 ? -34.945 -5.642 -7.628 1.00 71.62 78 GLN A C 1
ATOM 632 O O . GLN A 1 78 ? -33.936 -4.941 -7.604 1.00 71.62 78 GLN A O 1
ATOM 637 N N . SER A 1 79 ? -35.139 -6.551 -8.588 1.00 70.75 79 SER A N 1
ATOM 638 C CA . SER A 1 79 ? -34.213 -6.837 -9.697 1.00 70.75 79 SER A CA 1
ATOM 639 C C . SER A 1 79 ? -34.017 -5.680 -10.690 1.00 70.75 79 SER A C 1
ATOM 641 O O . SER A 1 79 ? -33.012 -5.623 -11.407 1.00 70.75 79 SER A O 1
ATOM 643 N N . GLU A 1 80 ? -34.977 -4.759 -10.747 1.00 71.38 80 GLU A N 1
ATOM 644 C CA . GLU A 1 80 ? -34.985 -3.599 -11.648 1.00 71.38 80 GLU A CA 1
ATOM 645 C C . GLU A 1 80 ? -34.721 -2.285 -10.913 1.00 71.38 80 GLU A C 1
ATOM 647 O O . GLU A 1 80 ? -34.581 -1.232 -11.535 1.00 71.38 80 GLU A O 1
ATOM 652 N N . THR A 1 81 ? -34.598 -2.340 -9.586 1.00 69.75 81 THR A N 1
ATOM 653 C CA . THR A 1 81 ? -34.165 -1.177 -8.817 1.00 69.75 81 THR A CA 1
ATOM 654 C C . THR A 1 81 ? -32.698 -0.881 -9.129 1.00 69.75 81 THR A C 1
ATOM 656 O O . THR A 1 81 ? -31.880 -1.790 -9.267 1.00 69.75 81 THR A O 1
ATOM 659 N N . GLY A 1 82 ? -32.376 0.399 -9.317 1.00 73.44 82 GLY A N 1
ATOM 660 C CA . GLY A 1 82 ? -31.054 0.863 -9.737 1.00 73.44 82 GLY A CA 1
ATOM 661 C C . GLY A 1 82 ? -29.934 0.267 -8.882 1.00 73.44 82 GLY A C 1
ATOM 662 O O . GLY A 1 82 ? -29.840 0.547 -7.688 1.00 73.44 82 GLY A O 1
ATOM 663 N N . GLY A 1 83 ? -29.108 -0.569 -9.513 1.00 80.12 83 GLY A N 1
ATOM 664 C CA . GLY A 1 83 ? -28.035 -1.336 -8.885 1.00 80.12 83 GLY A CA 1
ATOM 665 C C . GLY A 1 83 ? -27.814 -2.693 -9.565 1.00 80.12 83 GLY A C 1
ATOM 666 O O . GLY A 1 83 ? -28.490 -3.050 -10.535 1.00 80.12 83 GLY A O 1
ATOM 667 N N . TYR A 1 84 ? -26.849 -3.449 -9.046 1.00 83.56 84 TYR A N 1
ATOM 668 C CA . TYR A 1 84 ? -26.586 -4.844 -9.383 1.00 83.56 84 TYR A CA 1
ATOM 669 C C . TYR A 1 84 ? -27.361 -5.756 -8.426 1.00 83.56 84 TYR A C 1
ATOM 671 O O . TYR A 1 84 ? -27.192 -5.682 -7.208 1.00 83.56 84 TYR A O 1
ATOM 679 N N . TYR A 1 85 ? -28.212 -6.624 -8.967 1.00 82.94 85 TYR A N 1
ATOM 680 C CA . TYR A 1 85 ? -29.005 -7.569 -8.182 1.00 82.94 85 TYR A CA 1
ATOM 681 C C . TYR A 1 85 ? -28.332 -8.944 -8.128 1.00 82.94 85 TYR A C 1
ATOM 683 O O . TYR A 1 85 ? -27.818 -9.443 -9.130 1.00 82.94 85 TYR A O 1
ATOM 691 N N . CYS A 1 86 ? -28.332 -9.557 -6.944 1.00 84.50 86 CYS A N 1
ATOM 692 C CA . CYS A 1 86 ? -27.792 -10.891 -6.715 1.00 84.50 86 CYS A CA 1
ATOM 693 C C . CYS A 1 86 ? -28.910 -11.898 -6.405 1.00 84.50 86 CYS A C 1
ATOM 695 O O . CYS A 1 86 ? -29.482 -11.858 -5.317 1.00 84.50 86 CYS A O 1
ATOM 697 N N . ASN A 1 87 ? -29.138 -12.864 -7.300 1.00 81.25 87 ASN A N 1
ATOM 698 C CA . ASN A 1 87 ? -30.190 -13.889 -7.163 1.00 81.25 87 ASN A CA 1
ATOM 699 C C . ASN A 1 87 ? -29.968 -14.867 -5.991 1.00 81.25 87 ASN A C 1
ATOM 701 O O . ASN A 1 87 ? -30.884 -15.554 -5.567 1.00 81.25 87 ASN A O 1
ATOM 705 N N . VAL A 1 88 ? -28.735 -14.992 -5.492 1.00 81.19 88 VAL A N 1
ATOM 706 C CA . VAL A 1 88 ? -28.380 -15.963 -4.434 1.00 81.19 88 VAL A CA 1
ATOM 707 C C . VAL A 1 88 ? -28.597 -15.384 -3.031 1.00 81.19 88 VAL A C 1
ATOM 709 O O . VAL A 1 88 ? -28.690 -16.114 -2.039 1.00 81.19 88 VAL A O 1
ATOM 712 N N . CYS A 1 89 ? -28.593 -14.057 -2.919 1.00 79.25 89 CYS A N 1
ATOM 713 C CA . CYS A 1 89 ? -28.672 -13.353 -1.643 1.00 79.25 89 CYS A CA 1
ATOM 714 C C . CYS A 1 89 ? -29.848 -12.380 -1.557 1.00 79.25 89 CYS A C 1
ATOM 716 O O . CYS A 1 89 ? -29.964 -11.724 -0.523 1.00 79.25 89 CYS A O 1
ATOM 718 N N . ASP A 1 90 ? -30.667 -12.280 -2.610 1.00 82.69 90 ASP A N 1
ATOM 719 C CA . ASP A 1 90 ? -31.815 -11.376 -2.723 1.00 82.69 90 ASP A CA 1
ATOM 720 C C . ASP A 1 90 ? -31.507 -9.961 -2.224 1.00 82.69 90 ASP A C 1
ATOM 722 O O . ASP A 1 90 ? -32.230 -9.370 -1.425 1.00 82.69 90 ASP A O 1
ATOM 726 N N . CYS A 1 91 ? -30.372 -9.420 -2.672 1.00 83.38 91 CYS A N 1
ATOM 727 C CA . CYS A 1 91 ? -29.926 -8.085 -2.296 1.00 83.38 91 CYS A CA 1
ATOM 728 C C . CYS A 1 91 ? -29.525 -7.260 -3.517 1.00 83.38 91 CYS A C 1
ATOM 730 O O . CYS A 1 91 ? -28.933 -7.769 -4.474 1.00 83.38 91 CYS A O 1
ATOM 732 N N . VAL A 1 92 ? -29.817 -5.964 -3.441 1.00 86.69 92 VAL A N 1
ATOM 733 C CA . VAL A 1 92 ? -29.456 -4.966 -4.448 1.00 86.69 92 VAL A CA 1
ATOM 734 C C . VAL A 1 92 ? -28.219 -4.223 -3.961 1.00 86.69 92 VAL A C 1
ATOM 736 O O . VAL A 1 92 ? -28.232 -3.613 -2.890 1.00 86.69 92 VAL A O 1
ATOM 739 N N . VAL A 1 93 ? -27.143 -4.290 -4.739 1.00 84.00 93 VAL A N 1
ATOM 740 C CA . VAL A 1 93 ? -25.866 -3.637 -4.447 1.00 84.00 93 VAL A CA 1
ATOM 741 C C . VAL A 1 93 ? -25.666 -2.472 -5.410 1.00 84.00 93 VAL A C 1
ATOM 743 O O . VAL A 1 93 ? -25.831 -2.624 -6.615 1.00 84.00 93 VAL A O 1
ATOM 746 N N . LYS A 1 94 ? -25.336 -1.291 -4.886 1.00 83.62 94 LYS A N 1
ATOM 747 C CA . LYS A 1 94 ? -25.328 -0.042 -5.667 1.00 83.62 94 LYS A CA 1
ATOM 748 C C . LYS A 1 94 ? -24.119 0.090 -6.598 1.00 83.62 94 LYS A C 1
ATOM 750 O O . LYS A 1 94 ? -24.274 0.561 -7.719 1.00 83.62 94 LYS A O 1
ATOM 755 N N . ASP A 1 95 ? -22.952 -0.381 -6.162 1.00 86.12 95 ASP A N 1
ATOM 756 C CA . ASP A 1 95 ? -21.686 -0.221 -6.886 1.00 86.12 95 ASP A CA 1
ATOM 757 C C . ASP A 1 95 ? -21.185 -1.544 -7.464 1.00 86.12 95 ASP A C 1
ATOM 759 O O . ASP A 1 95 ? -21.422 -2.616 -6.903 1.00 86.12 95 ASP A O 1
ATOM 763 N N . SER A 1 96 ? -20.425 -1.468 -8.558 1.00 83.25 96 SER A N 1
ATOM 764 C CA . SER A 1 96 ? -19.820 -2.640 -9.206 1.00 83.25 96 SER A CA 1
ATOM 765 C C . SER A 1 96 ? -18.772 -3.310 -8.317 1.00 83.25 96 SER A C 1
ATOM 767 O O . SER A 1 96 ? -18.735 -4.535 -8.238 1.00 83.25 96 SER A O 1
ATOM 769 N N . ILE A 1 97 ? -17.964 -2.520 -7.602 1.00 86.25 97 ILE A N 1
ATOM 770 C CA . ILE A 1 97 ? -16.951 -3.015 -6.654 1.00 86.25 97 ILE A CA 1
ATOM 771 C C . ILE A 1 97 ? -17.638 -3.747 -5.502 1.00 86.25 97 ILE A C 1
ATOM 773 O O . ILE A 1 97 ? -17.340 -4.907 -5.233 1.00 86.25 97 ILE A O 1
ATOM 777 N N . ASN A 1 98 ? -18.650 -3.116 -4.906 1.00 85.62 98 ASN A N 1
ATOM 778 C CA . ASN A 1 98 ? -19.418 -3.711 -3.819 1.00 85.62 98 ASN A CA 1
ATOM 779 C C . ASN A 1 98 ? -20.145 -4.991 -4.268 1.00 85.62 98 ASN A C 1
ATOM 781 O O . ASN A 1 98 ? -20.299 -5.922 -3.477 1.00 85.62 98 ASN A O 1
ATOM 785 N N . PHE A 1 99 ? -20.586 -5.071 -5.529 1.00 84.88 99 PHE A N 1
ATOM 786 C CA . PHE A 1 99 ? -21.196 -6.278 -6.085 1.00 84.88 99 PHE A CA 1
ATOM 787 C C . PHE A 1 99 ? -20.167 -7.397 -6.282 1.00 84.88 99 PHE A C 1
ATOM 789 O O . PHE A 1 99 ? -20.427 -8.539 -5.909 1.00 84.88 99 PHE A O 1
ATOM 796 N N . LEU A 1 100 ? -18.971 -7.086 -6.786 1.00 85.06 100 LEU A N 1
ATOM 797 C CA . LEU A 1 100 ? -17.883 -8.062 -6.888 1.00 85.06 100 LEU A CA 1
ATOM 798 C C . LEU A 1 100 ? -17.457 -8.584 -5.508 1.00 85.06 100 LEU A C 1
ATOM 800 O O . LEU A 1 100 ? -17.323 -9.799 -5.333 1.00 85.06 100 LEU A O 1
ATOM 804 N N . ASP A 1 101 ? -17.337 -7.701 -4.517 1.00 85.75 101 ASP A N 1
ATOM 805 C CA . ASP A 1 101 ? -17.032 -8.063 -3.128 1.00 85.75 101 ASP A CA 1
ATOM 806 C C . ASP A 1 101 ? -18.160 -8.873 -2.481 1.00 85.75 101 ASP A C 1
ATOM 808 O O . ASP A 1 101 ? -17.906 -9.795 -1.703 1.00 85.75 101 ASP A O 1
ATOM 812 N N . HIS A 1 102 ? -19.412 -8.596 -2.849 1.00 86.19 102 HIS A N 1
ATOM 813 C CA . HIS A 1 102 ? -20.560 -9.380 -2.415 1.00 86.19 102 HIS A CA 1
ATOM 814 C C . HIS A 1 102 ? -20.497 -10.820 -2.941 1.00 86.19 102 HIS A C 1
ATOM 816 O O . HIS A 1 102 ? -20.608 -11.755 -2.144 1.00 86.19 102 HIS A O 1
ATOM 822 N N . ILE A 1 103 ? -20.277 -11.018 -4.249 1.00 85.00 103 ILE A N 1
ATOM 823 C CA . ILE A 1 103 ? -20.221 -12.365 -4.845 1.00 85.00 103 ILE A CA 1
ATOM 824 C C . ILE A 1 103 ? -18.970 -13.123 -4.351 1.00 85.00 103 ILE A C 1
ATOM 826 O O . ILE A 1 103 ? -19.005 -14.337 -4.158 1.00 85.00 103 ILE A O 1
ATOM 830 N N . ASN A 1 104 ? -17.859 -12.424 -4.091 1.00 82.25 104 ASN A N 1
ATOM 831 C CA . ASN A 1 104 ? -16.644 -13.003 -3.492 1.00 82.25 104 ASN A CA 1
ATOM 832 C C . ASN A 1 104 ? -16.737 -13.179 -1.962 1.00 82.25 104 ASN A C 1
ATOM 834 O O . ASN A 1 104 ? -15.843 -13.754 -1.333 1.00 82.25 104 ASN A O 1
ATOM 838 N N . GLY A 1 105 ? -17.810 -12.686 -1.344 1.00 83.31 105 GLY A N 1
ATOM 839 C CA . GLY A 1 105 ? -17.995 -12.672 0.097 1.00 83.31 105 GLY A CA 1
ATOM 840 C C . GLY A 1 105 ? -18.329 -14.046 0.680 1.00 83.31 105 GLY A C 1
ATOM 841 O O . GLY A 1 105 ? -19.001 -14.883 0.073 1.00 83.31 105 GLY A O 1
ATOM 842 N N . LYS A 1 106 ? -17.941 -14.261 1.945 1.00 78.56 106 LYS A N 1
ATOM 843 C CA . LYS A 1 106 ? -18.147 -15.544 2.652 1.00 78.56 106 LYS A CA 1
ATOM 844 C C . LYS A 1 106 ? -19.619 -15.970 2.723 1.00 78.56 106 LYS A C 1
ATOM 846 O O . LYS A 1 106 ? -19.906 -17.159 2.828 1.00 78.56 106 LYS A O 1
ATOM 851 N N . LYS A 1 107 ? -20.541 -14.999 2.750 1.00 79.44 107 LYS A N 1
ATOM 852 C CA . LYS A 1 107 ? -21.990 -15.220 2.874 1.00 79.44 107 LYS A CA 1
ATOM 853 C C . LYS A 1 107 ? -22.585 -15.730 1.560 1.00 79.44 107 LYS A C 1
ATOM 855 O O . LYS A 1 107 ? -23.276 -16.741 1.575 1.00 79.44 107 LYS A O 1
ATOM 860 N N . HIS A 1 108 ? -22.239 -15.094 0.443 1.00 81.50 108 HIS A N 1
ATOM 861 C CA . HIS A 1 108 ? -22.667 -15.512 -0.889 1.00 81.50 108 HIS A CA 1
ATOM 862 C C . HIS A 1 108 ? -22.127 -16.905 -1.239 1.00 81.50 108 HIS A C 1
ATOM 864 O O . HIS A 1 108 ? -22.889 -17.806 -1.586 1.00 81.50 108 HIS A O 1
ATOM 870 N N . GLN A 1 109 ? -20.830 -17.128 -1.009 1.00 80.69 109 GLN A N 1
ATOM 871 C CA . GLN A 1 109 ? -20.182 -18.415 -1.274 1.00 80.69 109 GLN A CA 1
ATOM 872 C C . GLN A 1 109 ? -20.768 -19.564 -0.433 1.00 80.69 109 GLN A C 1
ATOM 874 O O . GLN A 1 109 ? -20.876 -20.697 -0.899 1.00 80.69 109 GLN A O 1
ATOM 879 N N . ARG A 1 110 ? -21.199 -19.267 0.802 1.00 80.94 110 ARG A N 1
ATOM 880 C CA . ARG A 1 110 ? -21.855 -20.236 1.692 1.00 80.94 110 ARG A CA 1
ATOM 881 C C . ARG A 1 110 ? -23.239 -20.641 1.189 1.00 80.94 110 ARG A C 1
ATOM 883 O O . ARG A 1 110 ? -23.576 -21.818 1.313 1.00 80.94 110 ARG A O 1
ATOM 890 N N . ASN A 1 111 ? -24.008 -19.697 0.643 1.00 79.25 111 ASN A N 1
ATOM 891 C CA . ASN A 1 111 ? -25.314 -19.970 0.040 1.00 79.25 111 ASN A CA 1
ATOM 892 C C . ASN A 1 111 ? -25.180 -20.814 -1.237 1.00 79.25 111 ASN A C 1
ATOM 894 O O . ASN A 1 111 ? -26.017 -21.674 -1.478 1.00 79.25 111 ASN A O 1
ATOM 898 N N . LEU A 1 112 ? -24.082 -20.656 -1.985 1.00 74.88 112 LEU A N 1
ATOM 899 C CA . LEU A 1 112 ? -23.724 -21.516 -3.124 1.00 74.88 112 LEU A CA 1
ATOM 900 C C . LEU A 1 112 ? -23.217 -22.915 -2.725 1.00 74.88 112 LEU A C 1
ATOM 902 O O . LEU A 1 112 ? -22.852 -23.706 -3.588 1.00 74.88 112 LEU A O 1
ATOM 906 N N . GLY A 1 113 ? -23.145 -23.236 -1.428 1.00 72.88 113 GLY A N 1
ATOM 907 C CA . GLY A 1 113 ? -22.664 -24.540 -0.962 1.00 72.88 113 GLY A CA 1
ATOM 908 C C . GLY A 1 113 ? -21.150 -24.738 -1.098 1.00 72.88 113 GLY A C 1
ATOM 909 O O . GLY A 1 113 ? -20.663 -25.850 -0.903 1.00 72.88 113 GLY A O 1
ATOM 910 N N . MET A 1 114 ? -20.391 -23.673 -1.370 1.00 72.94 114 MET A N 1
ATOM 911 C CA . MET A 1 114 ? -18.939 -23.709 -1.528 1.00 72.94 114 MET A CA 1
ATOM 912 C C . MET A 1 114 ? -18.240 -23.201 -0.260 1.00 72.94 114 MET A C 1
ATOM 914 O O . MET A 1 114 ? -18.719 -22.308 0.446 1.00 72.94 114 MET A O 1
ATOM 918 N N . SER A 1 115 ? -17.081 -23.770 0.062 1.00 65.94 115 SER A N 1
ATOM 919 C CA . SER A 1 115 ? -16.222 -23.270 1.140 1.00 65.94 115 SER A CA 1
ATOM 920 C C . SER A 1 115 ? -15.111 -22.389 0.566 1.00 65.94 115 SER A C 1
ATOM 922 O O . SER A 1 115 ? -14.565 -22.679 -0.489 1.00 65.94 115 SER A O 1
ATOM 924 N N . MET A 1 116 ? -14.729 -21.316 1.265 1.00 58.81 116 MET A N 1
ATOM 925 C CA . MET A 1 116 ? -13.608 -20.445 0.858 1.00 58.81 116 MET A CA 1
ATOM 926 C C . MET A 1 116 ? -12.223 -21.107 0.978 1.00 58.81 116 MET A C 1
ATOM 928 O O . MET A 1 116 ? -11.201 -20.448 0.800 1.00 58.81 116 MET A O 1
ATOM 932 N N . ARG A 1 117 ? -12.161 -22.389 1.351 1.00 63.47 117 ARG A N 1
ATOM 933 C CA . ARG A 1 117 ? -10.903 -23.112 1.498 1.00 63.47 117 ARG A CA 1
ATOM 934 C C . ARG A 1 117 ? -10.461 -23.567 0.108 1.00 63.47 117 ARG A C 1
ATOM 936 O O . ARG A 1 117 ? -11.108 -24.411 -0.505 1.00 63.47 117 ARG A O 1
ATOM 943 N N . VAL A 1 118 ? -9.376 -22.973 -0.375 1.00 71.69 118 VAL A N 1
ATOM 944 C CA . VAL A 1 118 ? -8.707 -23.371 -1.618 1.00 71.69 118 VAL A CA 1
ATOM 945 C C . VAL A 1 118 ? -7.989 -24.699 -1.381 1.00 71.69 118 VAL A C 1
ATOM 947 O O . VAL A 1 118 ? -7.415 -24.915 -0.309 1.00 71.69 118 VAL A O 1
ATOM 950 N N . GLU A 1 119 ? -8.048 -25.606 -2.355 1.00 69.44 119 GLU A N 1
ATOM 951 C CA . GLU A 1 119 ? -7.287 -26.852 -2.303 1.00 69.44 119 GLU A CA 1
ATOM 952 C C . GLU A 1 119 ? -5.784 -26.553 -2.312 1.00 69.44 119 GLU A C 1
ATOM 954 O O . GLU A 1 119 ? -5.304 -25.703 -3.061 1.00 69.44 119 GLU A O 1
ATOM 959 N N . ARG A 1 120 ? -5.024 -27.249 -1.465 1.00 70.75 120 ARG A N 1
ATOM 960 C CA . ARG A 1 120 ? -3.561 -27.172 -1.487 1.00 70.75 120 ARG A CA 1
ATOM 961 C C . ARG A 1 120 ? -3.057 -27.725 -2.822 1.00 70.75 120 ARG A C 1
ATOM 963 O O . ARG A 1 120 ? -3.372 -28.858 -3.171 1.00 70.75 120 ARG A O 1
ATOM 970 N N . SER A 1 121 ? -2.283 -26.924 -3.549 1.00 74.50 121 SER A N 1
ATOM 971 C CA . SER A 1 121 ? -1.760 -27.294 -4.864 1.00 74.50 121 SER A CA 1
ATOM 972 C C . SER A 1 121 ? -0.860 -28.526 -4.770 1.00 74.50 121 SER A C 1
ATOM 974 O O . SER A 1 121 ? 0.109 -28.516 -4.007 1.00 74.50 121 SER A O 1
ATOM 976 N N . SER A 1 122 ? -1.153 -29.570 -5.546 1.00 86.69 122 SER A N 1
ATOM 977 C CA . SER A 1 122 ? -0.273 -30.740 -5.671 1.00 86.69 122 SER A CA 1
ATOM 978 C C . SER A 1 122 ? 0.850 -30.496 -6.689 1.00 86.69 122 SER A C 1
ATOM 980 O O . SER A 1 122 ? 0.746 -29.622 -7.553 1.00 86.69 122 SER A O 1
ATOM 982 N N . LEU A 1 123 ? 1.931 -31.282 -6.608 1.00 77.94 123 LEU A N 1
ATOM 983 C CA . LEU A 1 123 ? 3.046 -31.210 -7.565 1.00 77.94 123 LEU A CA 1
ATOM 984 C C . LEU A 1 123 ? 2.580 -31.448 -9.011 1.00 77.94 123 LEU A C 1
ATOM 986 O O . LEU A 1 123 ? 3.044 -30.760 -9.919 1.00 77.94 123 LEU A O 1
ATOM 990 N N . ASP A 1 124 ? 1.615 -32.346 -9.216 1.00 79.69 124 ASP A N 1
ATOM 991 C CA . ASP A 1 124 ? 1.052 -32.626 -10.540 1.00 79.69 124 ASP A CA 1
ATOM 992 C C . ASP A 1 124 ? 0.211 -31.458 -11.075 1.00 79.69 124 ASP A C 1
ATOM 994 O O . ASP A 1 124 ? 0.357 -31.084 -12.236 1.00 79.69 124 ASP A O 1
ATOM 998 N N . GLN A 1 125 ? -0.580 -30.784 -10.228 1.00 79.25 125 GLN A N 1
ATOM 999 C CA . GLN A 1 125 ? -1.328 -29.582 -10.632 1.00 79.25 125 GLN A CA 1
ATOM 1000 C C . GLN A 1 125 ? -0.399 -28.436 -11.057 1.00 79.25 125 GLN A C 1
ATOM 1002 O O . GLN A 1 125 ? -0.712 -27.674 -11.976 1.00 79.25 125 GLN A O 1
ATOM 1007 N N . VAL A 1 126 ? 0.755 -28.310 -10.398 1.00 80.75 126 VAL A N 1
ATOM 1008 C CA . VAL A 1 126 ? 1.769 -27.305 -10.732 1.00 80.75 126 VAL A CA 1
ATOM 1009 C C . VAL A 1 126 ? 2.462 -27.653 -12.053 1.00 80.75 126 VAL A C 1
ATOM 1011 O O . VAL A 1 126 ? 2.594 -26.777 -12.908 1.00 80.75 126 VAL A O 1
ATOM 1014 N N . ARG A 1 127 ? 2.823 -28.925 -12.273 1.00 85.44 127 ARG A N 1
ATOM 1015 C CA . ARG A 1 127 ? 3.407 -29.397 -13.542 1.00 85.44 127 ARG A CA 1
ATOM 1016 C C . ARG A 1 127 ? 2.470 -29.169 -14.728 1.00 85.44 127 ARG A C 1
ATOM 1018 O O . ARG A 1 127 ? 2.884 -28.539 -15.698 1.00 85.44 127 ARG A O 1
ATOM 1025 N N . SER A 1 128 ? 1.193 -29.542 -14.620 1.00 83.38 128 SER A N 1
ATOM 1026 C CA . SER A 1 128 ? 0.214 -29.299 -15.691 1.00 83.38 128 SER A CA 1
ATOM 1027 C C . SER A 1 128 ? -0.003 -27.806 -15.970 1.00 83.38 128 SER A C 1
ATOM 1029 O O . SER A 1 128 ? -0.203 -27.413 -17.120 1.00 83.38 128 SER A O 1
ATOM 1031 N N . ARG A 1 129 ? 0.084 -26.936 -14.950 1.00 83.06 129 ARG A N 1
ATOM 1032 C CA . ARG A 1 129 ? 0.039 -25.477 -15.159 1.00 83.06 129 ARG A CA 1
ATOM 1033 C C . ARG A 1 129 ? 1.281 -24.943 -15.862 1.00 83.06 129 ARG A C 1
ATOM 1035 O O . ARG A 1 129 ? 1.139 -24.092 -16.738 1.00 83.06 129 ARG A O 1
ATOM 1042 N N . PHE A 1 130 ? 2.471 -25.426 -15.508 1.00 83.12 130 PHE A N 1
ATOM 1043 C CA . PHE A 1 130 ? 3.703 -25.045 -16.200 1.00 83.12 130 PHE A CA 1
ATOM 1044 C C . PHE A 1 130 ? 3.694 -25.495 -17.658 1.00 83.12 130 PHE A C 1
ATOM 1046 O O . PHE A 1 130 ? 4.078 -24.717 -18.526 1.00 83.12 130 PHE A O 1
ATOM 1053 N N . GLU A 1 131 ? 3.189 -26.692 -17.949 1.00 87.38 131 GLU A N 1
ATOM 1054 C CA . GLU A 1 131 ? 3.035 -27.174 -19.323 1.00 87.38 131 GLU A CA 1
ATOM 1055 C C . GLU A 1 131 ? 2.042 -26.330 -20.127 1.00 87.38 131 GLU A C 1
ATOM 1057 O O . GLU A 1 131 ? 2.363 -25.911 -21.237 1.00 87.38 131 GLU A O 1
ATOM 1062 N N . LEU A 1 132 ? 0.868 -26.012 -19.570 1.00 85.44 132 LEU A N 1
ATOM 1063 C CA . LEU A 1 132 ? -0.103 -25.135 -20.235 1.00 85.44 132 LEU A CA 1
ATOM 1064 C C . LEU A 1 132 ? 0.461 -23.732 -20.480 1.00 85.44 132 LEU A C 1
ATOM 1066 O O . LEU A 1 132 ? 0.234 -23.152 -21.541 1.00 85.44 132 LEU A O 1
ATOM 1070 N N . ASN A 1 133 ? 1.207 -23.179 -19.523 1.00 86.06 133 ASN A N 1
ATOM 1071 C CA . ASN A 1 133 ? 1.794 -21.851 -19.674 1.00 86.06 133 ASN A CA 1
ATOM 1072 C C . ASN A 1 133 ? 2.955 -21.848 -20.678 1.00 86.06 133 ASN A C 1
ATOM 1074 O O . ASN A 1 133 ? 3.085 -20.911 -21.460 1.00 86.06 133 ASN A O 1
ATOM 1078 N N . LYS A 1 134 ? 3.753 -22.922 -20.709 1.00 91.56 134 LYS A N 1
ATOM 1079 C CA . LYS A 1 134 ? 4.787 -23.135 -21.724 1.00 91.56 134 LYS A CA 1
ATOM 1080 C C . LYS A 1 134 ? 4.171 -23.222 -23.121 1.00 91.56 134 LYS A C 1
ATOM 1082 O O . LYS A 1 134 ? 4.628 -22.510 -24.005 1.00 91.56 134 LYS A O 1
ATOM 1087 N N . ARG A 1 135 ? 3.086 -23.988 -23.300 1.00 88.88 135 ARG A N 1
ATOM 1088 C CA . ARG A 1 135 ? 2.352 -24.048 -24.579 1.00 88.88 135 ARG A CA 1
ATOM 1089 C C . ARG A 1 135 ? 1.829 -22.675 -25.006 1.00 88.88 135 ARG A C 1
ATOM 1091 O O . ARG A 1 135 ? 2.066 -22.274 -26.136 1.00 88.88 135 ARG A O 1
ATOM 1098 N N . ARG A 1 136 ? 1.219 -21.909 -24.092 1.00 86.38 136 ARG A N 1
ATOM 1099 C CA . ARG A 1 136 ? 0.766 -20.532 -24.378 1.00 86.38 136 ARG A CA 1
ATOM 1100 C C . ARG A 1 136 ? 1.911 -19.588 -24.752 1.00 86.38 136 ARG A C 1
ATOM 1102 O O . ARG A 1 136 ? 1.718 -18.686 -25.559 1.00 86.38 136 ARG A O 1
ATOM 1109 N N . LEU A 1 137 ? 3.089 -19.751 -24.149 1.00 81.62 137 LEU A N 1
ATOM 1110 C CA . LEU A 1 137 ? 4.267 -18.950 -24.486 1.00 81.62 137 LEU A CA 1
ATOM 1111 C C . LEU A 1 137 ? 4.815 -19.325 -25.867 1.00 81.62 137 LEU A C 1
ATOM 1113 O O . LEU A 1 137 ? 5.138 -18.436 -26.646 1.00 81.62 137 LEU A O 1
ATOM 1117 N N . GLU A 1 138 ? 4.877 -20.619 -26.180 1.00 85.06 138 GLU A N 1
ATOM 1118 C CA . GLU A 1 138 ? 5.283 -21.124 -27.496 1.00 85.06 138 GLU A CA 1
ATOM 1119 C C . GLU A 1 138 ? 4.309 -20.691 -28.600 1.00 85.06 138 GLU A C 1
ATOM 1121 O O . GLU A 1 138 ? 4.746 -20.335 -29.689 1.00 85.06 138 GLU A O 1
ATOM 1126 N N . GLU A 1 139 ? 3.000 -20.678 -28.331 1.00 81.88 139 GLU A N 1
ATOM 1127 C CA . GLU A 1 139 ? 1.980 -20.147 -29.246 1.00 81.88 139 GLU A CA 1
ATOM 1128 C C . GLU A 1 139 ? 2.191 -18.655 -29.508 1.00 81.88 139 GLU A C 1
ATOM 1130 O O . GLU A 1 139 ? 2.287 -18.257 -30.663 1.00 81.88 139 GLU A O 1
ATOM 1135 N N . LYS A 1 140 ? 2.393 -17.847 -28.460 1.00 79.62 140 LYS A N 1
ATOM 1136 C CA . LYS A 1 140 ? 2.709 -16.419 -28.617 1.00 79.62 140 LYS A CA 1
ATOM 1137 C C . LYS A 1 140 ? 4.008 -16.192 -29.381 1.00 79.62 140 LYS A C 1
ATOM 1139 O O . LYS A 1 140 ? 4.061 -15.334 -30.247 1.00 79.62 140 LYS A O 1
ATOM 1144 N N . GLN A 1 141 ? 5.062 -16.953 -29.091 1.00 75.88 141 GLN A N 1
ATOM 1145 C CA . GLN A 1 141 ? 6.329 -16.851 -29.824 1.00 75.88 141 GLN A CA 1
ATOM 1146 C C . GLN A 1 141 ? 6.158 -17.201 -31.304 1.00 75.88 141 GLN A C 1
ATOM 1148 O O . GLN A 1 141 ? 6.735 -16.531 -32.158 1.00 75.88 141 GLN A O 1
ATOM 1153 N N . LYS A 1 142 ? 5.336 -18.210 -31.619 1.00 82.12 142 LYS A N 1
ATOM 1154 C CA . LYS A 1 142 ? 4.969 -18.523 -33.003 1.00 82.12 142 LYS A CA 1
ATOM 1155 C C . LYS A 1 142 ? 4.179 -17.375 -33.630 1.00 82.12 142 LYS A C 1
ATOM 1157 O O . LYS A 1 142 ? 4.527 -16.980 -34.734 1.00 82.12 142 LYS A O 1
ATOM 1162 N N . GLU A 1 143 ? 3.180 -16.816 -32.944 1.00 74.50 143 GLU A N 1
ATOM 1163 C CA . GLU A 1 143 ? 2.407 -15.651 -33.410 1.00 74.50 143 GLU A CA 1
ATOM 1164 C C . GLU A 1 143 ? 3.311 -14.448 -33.715 1.00 74.50 143 GLU A C 1
ATOM 1166 O O . GLU A 1 143 ? 3.231 -13.910 -34.815 1.00 74.50 143 GLU A O 1
ATOM 1171 N N . PHE A 1 144 ? 4.238 -14.098 -32.816 1.00 68.31 144 PHE A N 1
ATOM 1172 C CA . PHE A 1 144 ? 5.215 -13.026 -33.046 1.00 68.31 144 PHE A CA 1
ATOM 1173 C C . PHE A 1 144 ? 6.112 -13.308 -34.256 1.00 68.31 144 PHE A C 1
ATOM 1175 O O . PHE A 1 144 ? 6.328 -12.425 -35.080 1.00 68.31 144 PHE A O 1
ATOM 1182 N N . HIS A 1 145 ? 6.575 -14.548 -34.418 1.00 76.56 145 HIS A N 1
ATOM 1183 C CA . HIS A 1 145 ? 7.385 -14.942 -35.571 1.00 76.56 145 HIS A CA 1
ATOM 1184 C C . HIS A 1 145 ? 6.582 -14.935 -36.890 1.00 76.56 145 HIS A C 1
ATOM 1186 O O . HIS A 1 145 ? 7.128 -14.652 -37.958 1.00 76.56 145 HIS A O 1
ATOM 1192 N N . PHE A 1 146 ? 5.280 -15.239 -36.856 1.00 68.19 146 PHE A N 1
ATOM 1193 C CA . PHE A 1 146 ? 4.401 -15.103 -38.023 1.00 68.19 146 PHE A CA 1
ATOM 1194 C C . PHE A 1 146 ? 4.117 -13.634 -38.359 1.00 68.19 146 PHE A C 1
ATOM 1196 O O . PHE A 1 146 ? 4.129 -13.275 -39.535 1.00 68.19 146 PHE A O 1
ATOM 1203 N N . GLU A 1 147 ? 3.896 -12.785 -37.357 1.00 78.38 147 GLU A N 1
ATOM 1204 C CA . GLU A 1 147 ? 3.641 -11.353 -37.534 1.00 78.38 147 GLU A CA 1
ATOM 1205 C C . GLU A 1 147 ? 4.873 -10.609 -38.073 1.00 78.38 147 GLU A C 1
ATOM 1207 O O . GLU A 1 147 ? 4.752 -9.813 -39.005 1.00 78.38 147 GLU A O 1
ATOM 1212 N N . GLU A 1 148 ? 6.069 -10.928 -37.571 1.00 83.31 148 GLU A N 1
ATOM 1213 C CA . GLU A 1 148 ? 7.342 -10.395 -38.071 1.00 83.31 148 GLU A CA 1
ATOM 1214 C C . GLU A 1 148 ? 7.577 -10.791 -39.536 1.00 83.31 148 GLU A C 1
ATOM 1216 O O . GLU A 1 148 ? 7.820 -9.930 -40.383 1.00 83.31 148 GLU A O 1
ATOM 1221 N N . ARG A 1 149 ? 7.353 -12.068 -39.875 1.00 78.81 149 ARG A N 1
ATOM 1222 C CA . ARG A 1 149 ? 7.448 -12.554 -41.260 1.00 78.81 149 ARG A CA 1
ATOM 1223 C C . ARG A 1 149 ? 6.425 -11.891 -42.196 1.00 78.81 149 ARG A C 1
ATOM 1225 O O . ARG A 1 149 ? 6.735 -11.625 -43.356 1.00 78.81 149 ARG A O 1
ATOM 1232 N N . LEU A 1 150 ? 5.206 -11.614 -41.725 1.00 79.06 150 LEU A N 1
ATOM 1233 C CA . LEU A 1 150 ? 4.190 -10.889 -42.504 1.00 79.06 150 LEU A CA 1
ATOM 1234 C C . LEU A 1 150 ? 4.564 -9.417 -42.713 1.00 79.06 150 LEU A C 1
ATOM 1236 O O . LEU A 1 150 ? 4.290 -8.853 -43.776 1.00 79.06 150 LEU A O 1
ATOM 1240 N N . LYS A 1 151 ? 5.199 -8.795 -41.718 1.00 85.56 151 LYS A N 1
ATOM 1241 C CA . LYS A 1 151 ? 5.669 -7.413 -41.797 1.00 85.56 151 LYS A CA 1
ATOM 1242 C C . LYS A 1 151 ? 6.823 -7.264 -42.789 1.00 85.56 151 LYS A C 1
ATOM 1244 O O . LYS A 1 151 ? 6.779 -6.351 -43.609 1.00 85.56 151 LYS A O 1
ATOM 1249 N N . GLU A 1 152 ? 7.784 -8.185 -42.781 1.00 86.12 152 GLU A N 1
ATOM 1250 C CA . GLU A 1 152 ? 8.890 -8.206 -43.751 1.00 86.12 152 GLU A CA 1
ATOM 1251 C C . GLU A 1 152 ? 8.388 -8.344 -45.195 1.00 86.12 152 GLU A C 1
ATOM 1253 O O . GLU A 1 152 ? 8.775 -7.558 -46.060 1.00 86.12 152 GLU A O 1
ATOM 1258 N N . LEU A 1 153 ? 7.452 -9.268 -45.453 1.00 77.94 153 LEU A N 1
ATOM 1259 C CA . LEU A 1 153 ? 6.832 -9.432 -46.777 1.00 77.94 153 LEU A CA 1
ATOM 1260 C C . LEU A 1 153 ? 6.110 -8.163 -47.248 1.00 77.94 153 LEU A C 1
ATOM 1262 O O . LEU A 1 153 ? 6.188 -7.796 -48.422 1.00 77.94 153 LEU A O 1
ATOM 1266 N N . LYS A 1 154 ? 5.413 -7.474 -46.338 1.00 85.06 154 LYS A N 1
ATOM 1267 C CA . LYS A 1 154 ? 4.708 -6.226 -46.644 1.00 85.06 154 LYS A CA 1
ATOM 1268 C C . LYS A 1 154 ? 5.679 -5.082 -46.944 1.00 85.06 154 LYS A C 1
ATOM 1270 O O . LYS A 1 154 ? 5.457 -4.335 -47.895 1.00 85.06 154 LYS A O 1
ATOM 1275 N N . GLU A 1 155 ? 6.762 -4.961 -46.178 1.00 88.50 155 GLU A N 1
ATOM 1276 C CA . GLU A 1 155 ? 7.814 -3.971 -46.427 1.00 88.50 155 GLU A CA 1
ATOM 1277 C C . GLU A 1 155 ? 8.546 -4.241 -47.748 1.00 88.50 155 GLU A C 1
ATOM 1279 O O . GLU A 1 155 ? 8.854 -3.303 -48.488 1.00 88.50 155 GLU A O 1
ATOM 1284 N N . GLU A 1 156 ? 8.788 -5.506 -48.096 1.00 85.69 156 GLU A N 1
ATOM 1285 C CA . GLU A 1 156 ? 9.382 -5.875 -49.380 1.00 85.69 156 GLU A CA 1
ATOM 1286 C C . GLU A 1 156 ? 8.438 -5.569 -50.553 1.00 85.69 156 GLU A C 1
ATOM 1288 O O . GLU A 1 156 ? 8.861 -4.987 -51.557 1.00 85.69 156 GLU A O 1
ATOM 1293 N N . GLU A 1 157 ? 7.140 -5.858 -50.417 1.00 84.62 157 GLU A N 1
ATOM 1294 C CA . GLU A 1 157 ? 6.131 -5.496 -51.416 1.00 84.62 157 GLU A CA 1
ATOM 1295 C C . GLU A 1 157 ? 6.019 -3.968 -51.585 1.00 84.62 157 GLU A C 1
ATOM 1297 O O . GLU A 1 157 ? 5.904 -3.465 -52.707 1.00 84.62 157 GLU A O 1
ATOM 1302 N N . GLU A 1 158 ? 6.095 -3.203 -50.493 1.00 86.06 158 GLU A N 1
ATOM 1303 C CA . GLU A 1 158 ? 6.112 -1.738 -50.526 1.00 86.06 158 GLU A CA 1
ATOM 1304 C C . GLU A 1 158 ? 7.379 -1.196 -51.197 1.00 86.06 158 GLU A C 1
ATOM 1306 O O . GLU A 1 158 ? 7.276 -0.335 -52.075 1.00 86.06 158 GLU A O 1
ATOM 1311 N N . ARG A 1 159 ? 8.559 -1.751 -50.894 1.00 86.50 159 ARG A N 1
ATOM 1312 C CA . ARG A 1 159 ? 9.818 -1.411 -51.583 1.00 86.50 159 ARG A CA 1
ATOM 1313 C C . ARG A 1 159 ? 9.738 -1.715 -53.076 1.00 86.50 159 ARG A C 1
ATOM 1315 O O . ARG A 1 159 ? 10.124 -0.877 -53.892 1.00 86.50 159 ARG A O 1
ATOM 1322 N N . GLN A 1 160 ? 9.167 -2.857 -53.460 1.00 81.12 160 GLN A N 1
ATOM 1323 C CA . GLN A 1 160 ? 8.946 -3.198 -54.867 1.00 81.12 160 GLN A CA 1
ATOM 1324 C C . GLN A 1 160 ? 7.934 -2.260 -55.539 1.00 81.12 160 GLN A C 1
ATOM 1326 O O . GLN A 1 160 ? 8.135 -1.857 -56.688 1.00 81.12 160 GLN A O 1
ATOM 1331 N N . LYS A 1 161 ? 6.859 -1.862 -54.847 1.00 89.12 161 LYS A N 1
ATOM 1332 C CA . LYS A 1 161 ? 5.891 -0.869 -55.347 1.00 89.12 161 LYS A CA 1
ATOM 1333 C C . LYS A 1 161 ? 6.544 0.499 -55.538 1.00 89.12 161 LYS A C 1
ATOM 1335 O O . LYS A 1 161 ? 6.294 1.137 -56.562 1.00 89.12 161 LYS A O 1
ATOM 1340 N N . VAL A 1 162 ? 7.393 0.937 -54.608 1.00 85.12 162 VAL A N 1
ATOM 1341 C CA . VAL A 1 162 ? 8.158 2.191 -54.712 1.00 85.12 162 VAL A CA 1
ATOM 1342 C C . VAL A 1 162 ? 9.138 2.125 -55.880 1.00 85.12 162 VAL A C 1
ATOM 1344 O O . VAL A 1 162 ? 9.096 3.003 -56.737 1.00 85.12 162 VAL A O 1
ATOM 1347 N N . PHE A 1 163 ? 9.914 1.046 -56.008 1.00 79.88 163 PHE A N 1
ATOM 1348 C CA . PHE A 1 163 ? 10.835 0.846 -57.130 1.00 79.88 163 PHE A CA 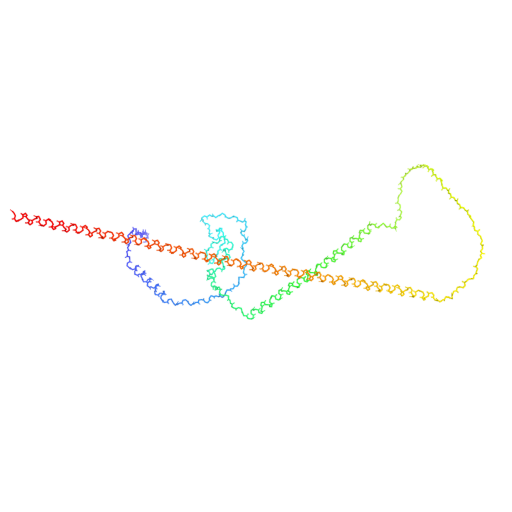1
ATOM 1349 C C . PHE A 1 163 ? 10.108 0.826 -58.486 1.00 79.88 163 PHE A C 1
ATOM 1351 O O . PHE A 1 163 ? 10.541 1.459 -59.449 1.00 79.88 163 PHE A O 1
ATOM 1358 N N . ARG A 1 164 ? 8.941 0.167 -58.570 1.00 80.50 164 ARG A N 1
ATOM 1359 C CA . ARG A 1 164 ? 8.084 0.185 -59.772 1.00 80.50 164 ARG A CA 1
ATOM 1360 C C . ARG A 1 164 ? 7.552 1.587 -60.082 1.00 80.50 164 ARG A C 1
ATOM 1362 O O . ARG A 1 164 ? 7.506 1.965 -61.253 1.00 80.50 164 ARG A O 1
ATOM 1369 N N . ARG A 1 165 ? 7.148 2.360 -59.067 1.00 84.88 165 ARG A N 1
ATOM 1370 C CA . ARG A 1 165 ? 6.697 3.757 -59.225 1.00 84.88 165 ARG A CA 1
ATOM 1371 C C . ARG A 1 165 ? 7.838 4.667 -59.675 1.00 84.88 165 ARG A C 1
ATOM 1373 O O . ARG A 1 165 ? 7.630 5.493 -60.558 1.00 84.88 165 ARG A O 1
ATOM 1380 N N . GLU A 1 166 ? 9.034 4.488 -59.129 1.00 79.81 166 GLU A N 1
ATOM 1381 C CA . GLU A 1 166 ? 10.221 5.256 -59.506 1.00 79.81 166 GLU A CA 1
ATOM 1382 C C . GLU A 1 166 ? 10.672 4.931 -60.935 1.00 79.81 166 GLU A C 1
ATOM 1384 O O . GLU A 1 166 ? 10.930 5.842 -61.718 1.00 79.81 166 GLU A O 1
ATOM 1389 N N . LYS A 1 167 ? 10.656 3.650 -61.331 1.00 77.88 167 LYS A N 1
ATOM 1390 C CA . LYS A 1 167 ? 10.930 3.235 -62.715 1.00 77.88 167 LYS A CA 1
ATOM 1391 C C . LYS A 1 167 ? 9.922 3.832 -63.703 1.00 77.88 167 LYS A C 1
ATOM 1393 O O . LYS A 1 167 ? 10.320 4.267 -64.776 1.00 77.88 167 LYS A O 1
ATOM 1398 N N . ARG A 1 168 ? 8.632 3.901 -63.342 1.00 75.06 168 ARG A N 1
ATOM 1399 C CA . ARG A 1 168 ? 7.606 4.585 -64.155 1.00 75.06 168 ARG A CA 1
ATOM 1400 C C . ARG A 1 168 ? 7.859 6.090 -64.267 1.00 75.06 168 ARG A C 1
ATOM 1402 O O . ARG A 1 168 ? 7.700 6.622 -65.354 1.00 75.06 168 ARG A O 1
ATOM 1409 N N . ARG A 1 169 ? 8.289 6.748 -63.182 1.00 76.19 169 ARG A N 1
ATOM 1410 C CA . ARG A 1 169 ? 8.656 8.176 -63.193 1.00 76.19 169 ARG A CA 1
ATOM 1411 C C . ARG A 1 169 ? 9.872 8.457 -64.078 1.00 76.19 169 ARG A C 1
ATOM 1413 O O . ARG A 1 169 ? 9.826 9.390 -64.865 1.00 76.19 169 ARG A O 1
ATOM 1420 N N . LYS A 1 170 ? 10.917 7.626 -64.015 1.00 71.19 170 LYS A N 1
ATOM 1421 C CA . LYS A 1 170 ? 12.099 7.764 -64.889 1.00 71.19 170 LYS A CA 1
ATOM 1422 C C . LYS A 1 170 ? 11.732 7.593 -66.367 1.00 71.19 170 LYS A C 1
ATOM 1424 O O . LYS A 1 170 ? 12.102 8.426 -67.180 1.00 71.19 170 LYS A O 1
ATOM 1429 N N . ARG A 1 171 ? 10.876 6.614 -66.682 1.00 63.28 171 ARG A N 1
ATOM 1430 C CA . ARG A 1 171 ? 10.361 6.388 -68.045 1.00 63.28 171 ARG A CA 1
ATOM 1431 C C . ARG A 1 171 ? 9.449 7.502 -68.578 1.00 63.28 171 ARG A C 1
ATOM 1433 O O . ARG A 1 171 ? 9.240 7.562 -69.776 1.00 63.28 171 ARG A O 1
ATOM 1440 N N . SER A 1 172 ? 8.878 8.342 -67.708 1.00 57.19 172 SER A N 1
ATOM 1441 C CA . SER A 1 172 ? 8.123 9.541 -68.109 1.00 57.19 172 SER A CA 1
ATOM 1442 C C . SER A 1 172 ? 8.982 10.807 -68.211 1.00 57.19 172 SER A C 1
ATOM 1444 O O . SER A 1 172 ? 8.480 11.840 -68.636 1.00 57.19 172 SER A O 1
ATOM 1446 N N . THR A 1 173 ? 10.241 10.757 -67.766 1.00 57.53 173 THR A N 1
ATOM 1447 C CA . THR A 1 173 ? 11.172 11.900 -67.768 1.00 57.53 173 THR A CA 1
ATOM 1448 C C . THR A 1 173 ? 12.268 11.751 -68.826 1.00 57.53 173 THR A C 1
ATOM 1450 O O . THR A 1 173 ? 12.849 12.754 -69.223 1.00 57.53 173 THR A O 1
ATOM 1453 N N . GLU A 1 174 ? 12.527 10.540 -69.322 1.00 51.94 174 GLU A N 1
ATOM 1454 C CA . GLU A 1 174 ? 13.354 10.319 -70.513 1.00 51.94 174 GLU A CA 1
ATOM 1455 C C . GLU A 1 174 ? 12.531 10.585 -71.790 1.00 51.94 174 GLU A C 1
ATOM 1457 O O . GLU A 1 174 ? 11.503 9.932 -71.980 1.00 51.94 174 GLU A O 1
ATOM 1462 N N . PRO A 1 175 ? 12.937 11.535 -72.656 1.00 46.38 175 PRO A N 1
ATOM 1463 C CA . PRO A 1 175 ? 12.336 11.711 -73.971 1.00 46.38 175 PRO A CA 1
ATOM 1464 C C . PRO A 1 175 ? 12.887 10.662 -74.952 1.00 46.38 175 PRO A C 1
ATOM 1466 O O . PRO A 1 175 ? 14.089 10.398 -74.978 1.00 46.38 175 PRO A O 1
ATOM 1469 N N . ASP A 1 176 ? 11.988 10.064 -75.732 1.00 45.03 176 ASP A N 1
ATOM 1470 C CA . ASP A 1 176 ? 12.263 9.024 -76.733 1.00 45.03 176 ASP A CA 1
ATOM 1471 C C . ASP A 1 176 ? 13.049 9.613 -77.928 1.00 45.03 176 ASP A C 1
ATOM 1473 O O . ASP A 1 176 ? 12.585 10.599 -78.511 1.00 45.03 176 ASP A O 1
ATOM 1477 N N . PRO A 1 177 ? 14.214 9.064 -78.320 1.00 49.66 177 PRO A N 1
ATOM 1478 C CA . PRO A 1 177 ? 14.888 9.419 -79.558 1.00 49.66 177 PRO A CA 1
ATOM 1479 C C . PRO A 1 177 ? 14.506 8.389 -80.622 1.00 49.66 177 PRO A C 1
ATOM 1481 O O . PRO A 1 177 ? 15.173 7.369 -80.741 1.00 49.66 177 PRO A O 1
ATOM 1484 N N . ASP A 1 178 ? 13.373 8.612 -81.286 1.00 48.12 178 ASP A N 1
ATOM 1485 C CA . ASP A 1 178 ? 13.079 8.216 -82.675 1.00 48.12 178 ASP A CA 1
ATOM 1486 C C . ASP A 1 178 ? 11.562 8.121 -82.871 1.00 48.12 178 ASP A C 1
ATOM 1488 O O . ASP A 1 178 ? 10.934 7.123 -82.525 1.00 48.12 178 ASP A O 1
ATOM 1492 N N . LEU A 1 179 ? 10.981 9.169 -83.460 1.00 41.66 179 LEU A N 1
ATOM 1493 C CA . LEU A 1 179 ? 9.786 9.099 -84.304 1.00 41.66 179 LEU A CA 1
ATOM 1494 C C . LEU A 1 179 ? 9.722 10.388 -85.135 1.00 41.66 179 LEU A C 1
ATOM 1496 O O . LEU A 1 179 ? 9.323 11.451 -84.661 1.00 41.66 179 LEU A O 1
ATOM 1500 N N . ASP A 1 180 ? 10.180 10.260 -86.376 1.00 40.19 180 ASP A N 1
ATOM 1501 C CA . ASP A 1 180 ? 10.045 11.240 -87.443 1.00 40.19 180 ASP A CA 1
ATOM 1502 C C . ASP A 1 180 ? 8.581 11.413 -87.902 1.00 40.19 180 ASP A C 1
ATOM 1504 O O . ASP A 1 180 ? 7.777 10.482 -87.841 1.00 40.19 180 ASP A O 1
ATOM 1508 N N . LEU A 1 181 ? 8.350 12.581 -88.518 1.00 39.06 181 LEU A N 1
ATOM 1509 C CA . LEU A 1 181 ? 7.390 12.896 -89.590 1.00 39.06 181 LEU A CA 1
ATOM 1510 C C . LEU A 1 181 ? 5.972 13.407 -89.246 1.00 39.06 181 LEU A C 1
ATOM 1512 O O . LEU A 1 181 ? 5.092 12.684 -88.794 1.00 39.06 181 LEU A O 1
ATOM 1516 N N . ASP A 1 182 ? 5.781 14.651 -89.715 1.00 32.56 182 ASP A N 1
ATOM 1517 C CA . ASP A 1 182 ? 4.585 15.238 -90.342 1.00 32.56 182 ASP A CA 1
ATOM 1518 C C . ASP A 1 182 ? 3.624 16.057 -89.453 1.00 32.56 182 ASP A C 1
ATOM 1520 O O . ASP A 1 182 ? 2.762 15.509 -88.775 1.00 32.56 182 ASP A O 1
ATOM 1524 N N . LEU A 1 183 ? 3.746 17.397 -89.487 1.00 33.22 183 LEU A N 1
ATOM 1525 C CA . LEU A 1 183 ? 2.723 18.275 -90.084 1.00 33.22 183 LEU A CA 1
ATOM 1526 C C . LEU A 1 183 ? 3.149 19.759 -90.098 1.00 33.22 183 LEU A C 1
ATOM 1528 O O . LEU A 1 183 ? 3.722 20.303 -89.159 1.00 33.22 183 LEU A O 1
ATOM 1532 N N . SER A 1 184 ? 2.808 20.395 -91.212 1.00 33.19 184 SER A N 1
ATOM 1533 C CA . SER A 1 184 ? 3.049 21.769 -91.661 1.00 33.19 184 SER A CA 1
ATOM 1534 C C . SER A 1 184 ? 2.426 22.921 -90.844 1.00 33.19 184 SER A C 1
ATOM 1536 O O . SER A 1 184 ? 1.478 22.710 -90.094 1.00 33.19 184 SER A O 1
ATOM 1538 N N . THR A 1 185 ? 2.828 24.149 -91.233 1.00 29.83 185 THR A N 1
ATOM 1539 C CA . THR A 1 185 ? 2.279 25.515 -90.983 1.00 29.83 185 THR A CA 1
ATOM 1540 C C . THR A 1 185 ? 2.878 26.252 -89.777 1.00 29.83 185 THR A C 1
ATOM 1542 O O . THR A 1 185 ? 2.898 25.720 -88.684 1.00 29.83 185 THR A O 1
ATOM 1545 N N . GLY A 1 186 ? 3.402 27.479 -89.844 1.00 32.22 186 GLY A N 1
ATOM 1546 C CA . GLY A 1 186 ? 3.551 28.514 -90.873 1.00 32.22 186 GLY A CA 1
ATOM 1547 C C . GLY A 1 186 ? 3.849 29.855 -90.160 1.00 32.22 186 GLY A C 1
ATOM 1548 O O . GLY A 1 186 ? 3.491 29.991 -88.995 1.00 32.22 186 GLY A O 1
ATOM 1549 N N . VAL A 1 187 ? 4.411 30.842 -90.885 1.00 31.05 187 VAL A N 1
ATOM 1550 C CA . VAL A 1 187 ? 4.643 32.267 -90.494 1.00 31.05 187 VAL A CA 1
ATOM 1551 C C . VAL A 1 187 ? 5.899 32.501 -89.618 1.00 31.05 187 VAL A C 1
ATOM 1553 O O . VAL A 1 187 ? 6.075 31.813 -88.629 1.00 31.05 187 VAL A O 1
ATOM 1556 N N . GLY A 1 188 ? 6.841 33.427 -89.854 1.00 28.44 188 GLY A N 1
ATOM 1557 C CA . GLY A 1 188 ? 7.001 34.558 -90.784 1.00 28.44 188 GLY A CA 1
ATOM 1558 C C . GLY A 1 188 ? 7.680 35.752 -90.058 1.00 28.44 188 GLY A C 1
ATOM 1559 O O . GLY A 1 188 ? 7.270 36.058 -88.945 1.00 28.44 188 GLY A O 1
ATOM 1560 N N . GLY A 1 189 ? 8.657 36.428 -90.695 1.00 28.05 189 GLY A N 1
ATOM 1561 C CA . GLY A 1 189 ? 9.281 37.722 -90.289 1.00 28.05 189 GLY A CA 1
ATOM 1562 C C . GLY A 1 189 ? 10.516 37.575 -89.381 1.00 28.05 189 GLY A C 1
ATOM 1563 O O . GLY A 1 189 ? 10.426 36.880 -88.380 1.00 28.05 189 GLY A O 1
ATOM 1564 N N . GLY A 1 190 ? 11.726 38.078 -89.664 1.00 28.67 190 GLY A N 1
ATOM 1565 C CA . GLY A 1 190 ? 12.213 39.416 -90.073 1.00 28.67 190 GLY A CA 1
ATOM 1566 C C . GLY A 1 190 ? 13.576 39.591 -89.349 1.00 28.67 190 GLY A C 1
ATOM 1567 O O . GLY A 1 190 ? 13.679 39.138 -88.212 1.00 28.67 190 GLY A O 1
ATOM 1568 N N . GLU A 1 191 ? 14.691 39.854 -90.051 1.00 26.41 191 GLU A N 1
ATOM 1569 C CA . GLU A 1 191 ? 15.505 41.103 -89.982 1.00 26.41 191 GLU A CA 1
ATOM 1570 C C . GLU A 1 191 ? 15.823 41.562 -88.532 1.00 26.41 191 GLU A C 1
ATOM 1572 O O . GLU A 1 191 ? 14.929 41.662 -87.705 1.00 26.41 191 GLU A O 1
ATOM 1577 N N . GLU A 1 192 ? 17.058 41.819 -88.083 1.00 29.22 192 GLU A N 1
ATOM 1578 C CA . GLU A 1 192 ? 18.079 42.714 -88.643 1.00 29.22 192 GLU A CA 1
ATOM 1579 C C . GLU A 1 192 ? 19.410 42.611 -87.841 1.00 29.22 192 GLU A C 1
ATOM 1581 O O . GLU A 1 192 ? 19.514 41.916 -86.830 1.00 29.22 192 GLU A O 1
ATOM 1586 N N . GLU A 1 193 ? 20.422 43.315 -88.341 1.00 28.25 193 GLU A N 1
ATOM 1587 C CA . GLU A 1 193 ? 21.858 43.297 -88.041 1.00 28.25 193 GLU A CA 1
ATOM 1588 C C . GLU A 1 193 ? 22.299 43.917 -86.693 1.00 28.25 193 GLU A C 1
ATOM 1590 O O . GLU A 1 193 ? 21.568 44.651 -86.033 1.00 28.25 193 GLU A O 1
ATOM 1595 N N . GLY A 1 194 ? 23.567 43.686 -86.321 1.00 28.38 194 GLY A N 1
ATOM 1596 C CA . GLY A 1 194 ? 24.243 44.402 -85.234 1.00 28.38 194 GLY A CA 1
ATOM 1597 C C . GLY A 1 194 ? 25.710 43.998 -85.053 1.00 28.38 194 GLY A C 1
ATOM 1598 O O . GLY A 1 194 ? 26.024 43.068 -84.314 1.00 28.38 194 GLY A O 1
ATOM 1599 N N . GLU A 1 195 ? 26.606 44.707 -85.741 1.00 29.47 195 GLU A N 1
ATOM 1600 C CA . GLU A 1 195 ? 28.067 44.640 -85.616 1.00 29.47 195 GLU A CA 1
ATOM 1601 C C . GLU A 1 195 ? 28.592 45.040 -84.220 1.00 29.47 195 GLU A C 1
ATOM 1603 O O . GLU A 1 195 ? 28.016 45.886 -83.539 1.00 29.47 195 GLU A O 1
ATOM 1608 N N . GLY A 1 196 ? 29.789 44.555 -83.855 1.00 27.55 196 GLY A N 1
ATOM 1609 C CA . GLY A 1 196 ? 30.626 45.251 -82.872 1.00 27.55 196 GLY A CA 1
ATOM 1610 C C . GLY A 1 196 ? 31.791 44.456 -82.274 1.00 27.55 196 GLY A C 1
ATOM 1611 O O . GLY A 1 196 ? 31.592 43.618 -81.404 1.00 27.55 196 GLY A O 1
ATOM 1612 N N . GLY A 1 197 ? 33.028 44.827 -82.635 1.00 28.83 197 GLY A N 1
ATOM 1613 C CA . GLY A 1 197 ? 34.137 44.836 -81.663 1.00 28.83 197 GLY A CA 1
ATOM 1614 C C . GLY A 1 197 ? 35.316 43.880 -81.881 1.00 28.83 197 GLY A C 1
ATOM 1615 O O . GLY A 1 197 ? 35.390 42.805 -81.301 1.00 28.83 197 GLY A O 1
ATOM 1616 N N . ARG A 1 198 ? 36.312 44.349 -82.642 1.00 28.02 198 ARG A N 1
ATOM 1617 C CA . ARG A 1 198 ? 37.684 43.813 -82.749 1.00 28.02 198 ARG A CA 1
ATOM 1618 C C . ARG A 1 198 ? 38.475 43.941 -81.436 1.00 28.02 198 ARG A C 1
ATOM 1620 O O . ARG A 1 198 ? 38.338 44.934 -80.733 1.00 28.02 198 ARG A O 1
ATOM 1627 N N . GLY A 1 199 ? 39.443 43.041 -81.231 1.00 29.09 199 GLY A N 1
ATOM 1628 C CA . GLY A 1 199 ? 40.518 43.208 -80.242 1.00 29.09 199 GLY A CA 1
ATOM 1629 C C . GLY A 1 199 ? 41.630 42.158 -80.346 1.00 29.09 199 GLY A C 1
ATOM 1630 O O . GLY A 1 199 ? 41.694 41.234 -79.549 1.00 29.09 199 GLY A O 1
ATOM 1631 N N . ARG A 1 200 ? 42.500 42.303 -81.349 1.00 27.84 200 ARG A N 1
ATOM 1632 C CA . ARG A 1 200 ? 43.725 41.521 -81.595 1.00 27.84 200 ARG A CA 1
ATOM 1633 C C . ARG A 1 200 ? 44.906 42.158 -80.859 1.00 27.84 200 ARG A C 1
ATOM 1635 O O . ARG A 1 200 ? 45.137 43.339 -81.079 1.00 27.84 200 ARG A O 1
ATOM 1642 N N . TRP A 1 201 ? 45.730 41.361 -80.177 1.00 30.88 201 TRP A N 1
ATOM 1643 C CA . TRP A 1 201 ? 47.178 41.600 -80.075 1.00 30.88 201 TRP A CA 1
ATOM 1644 C C . TRP A 1 201 ? 47.921 40.270 -80.202 1.00 30.88 201 TRP A C 1
ATOM 1646 O O . TRP A 1 201 ? 47.717 39.349 -79.419 1.00 30.88 201 TRP A O 1
ATOM 1656 N N . GLY A 1 202 ? 48.740 40.173 -81.247 1.00 29.55 202 GLY A N 1
ATOM 1657 C CA . GLY A 1 202 ? 49.726 39.117 -81.430 1.00 29.55 202 GLY A CA 1
ATOM 1658 C C . GLY A 1 202 ? 51.116 39.629 -81.062 1.00 29.55 202 GLY A C 1
ATOM 1659 O O . GLY A 1 202 ? 51.378 40.828 -81.120 1.00 29.55 202 GLY A O 1
ATOM 1660 N N . GLY A 1 203 ? 52.006 38.700 -80.735 1.00 28.75 203 GLY A N 1
ATOM 1661 C CA . GLY A 1 203 ? 53.450 38.893 -80.669 1.00 28.75 203 GLY A CA 1
ATOM 1662 C C . GLY A 1 203 ? 54.108 37.598 -81.133 1.00 28.75 203 GLY A C 1
ATOM 1663 O O . GLY A 1 203 ? 53.727 36.522 -80.681 1.00 28.75 203 GLY A O 1
ATOM 1664 N N . VAL A 1 204 ? 55.018 37.697 -82.098 1.00 32.06 204 VAL A N 1
ATOM 1665 C CA . VAL A 1 204 ? 55.590 36.574 -82.847 1.00 32.06 204 VAL A CA 1
ATOM 1666 C C . VAL A 1 204 ? 57.123 36.631 -82.767 1.00 32.06 204 VAL A C 1
ATOM 1668 O O . VAL A 1 204 ? 57.681 37.727 -82.769 1.00 32.06 204 VAL A O 1
ATOM 1671 N N . TRP A 1 205 ? 57.733 35.435 -82.826 1.00 29.14 205 TRP A N 1
ATOM 1672 C CA . TRP A 1 205 ? 59.085 35.058 -83.307 1.00 29.14 205 TRP A CA 1
ATOM 1673 C C . TRP A 1 205 ? 60.224 34.901 -82.276 1.00 29.14 205 TRP A C 1
ATOM 1675 O O . TRP A 1 205 ? 60.217 35.604 -81.269 1.00 29.14 205 TRP A O 1
ATOM 1685 N N . PRO A 1 206 ? 61.283 34.094 -82.570 1.00 43.06 206 PRO A N 1
ATOM 1686 C CA . PRO A 1 206 ? 61.453 33.062 -83.620 1.00 43.06 206 PRO A CA 1
ATOM 1687 C C . PRO A 1 206 ? 62.040 31.713 -83.118 1.00 43.06 206 PRO A C 1
ATOM 1689 O O . PRO A 1 206 ? 62.466 31.563 -81.978 1.00 43.06 206 PRO A O 1
ATOM 1692 N N . ALA A 1 207 ? 62.085 30.729 -84.023 1.00 36.69 207 ALA A N 1
ATOM 1693 C CA . ALA A 1 207 ? 62.710 29.409 -83.881 1.00 36.69 207 ALA A CA 1
ATOM 1694 C C . ALA A 1 207 ? 64.112 29.332 -84.548 1.00 36.69 207 ALA A C 1
ATOM 1696 O O . ALA A 1 207 ? 64.447 30.240 -85.309 1.00 36.69 207 ALA A O 1
ATOM 1697 N N . TRP A 1 208 ? 64.802 28.183 -84.338 1.00 31.20 208 TRP A N 1
ATOM 1698 C CA . TRP A 1 208 ? 65.926 27.514 -85.075 1.00 31.20 208 TRP A CA 1
ATOM 1699 C C . TRP A 1 208 ? 67.270 27.324 -84.282 1.00 31.20 208 TRP A C 1
ATOM 1701 O O . TRP A 1 208 ? 67.511 28.090 -83.358 1.00 31.20 208 TRP A O 1
ATOM 1711 N N . PRO A 1 209 ? 68.095 26.256 -84.525 1.00 47.97 209 PRO A N 1
ATOM 1712 C CA . PRO A 1 209 ? 68.287 25.087 -83.625 1.00 47.97 209 PRO A CA 1
ATOM 1713 C C . PRO A 1 209 ? 69.796 24.787 -83.289 1.00 47.97 209 PRO A C 1
ATOM 1715 O O . PRO A 1 209 ? 70.535 25.736 -83.066 1.00 47.97 209 PRO A O 1
ATOM 1718 N N . PRO A 1 210 ? 70.321 23.532 -83.288 1.00 54.81 210 PRO A N 1
ATOM 1719 C CA . PRO A 1 210 ? 70.482 22.571 -82.178 1.00 54.81 210 PRO A CA 1
ATOM 1720 C C . PRO A 1 210 ? 71.957 22.250 -81.805 1.00 54.81 210 PRO A C 1
ATOM 1722 O O . PRO A 1 210 ? 72.817 22.260 -82.677 1.00 54.81 210 PRO A O 1
ATOM 1725 N N . SER A 1 211 ? 72.256 21.810 -80.570 1.00 34.41 211 SER A N 1
ATOM 1726 C CA . SER A 1 211 ? 73.499 21.050 -80.283 1.00 34.41 211 SER A CA 1
ATOM 1727 C C . SER A 1 211 ? 73.578 20.504 -78.851 1.00 34.41 211 SER A C 1
ATOM 1729 O O . SER A 1 211 ? 74.015 21.223 -77.962 1.00 34.41 211 SER A O 1
ATOM 1731 N N . TRP A 1 212 ? 73.227 19.233 -78.634 1.00 33.53 212 TRP A N 1
ATOM 1732 C CA . TRP A 1 212 ? 74.020 18.289 -77.827 1.00 33.53 212 TRP A CA 1
ATOM 1733 C C . TRP A 1 212 ? 73.363 16.904 -77.883 1.00 33.53 212 TRP A C 1
ATOM 1735 O O . TRP A 1 212 ? 72.315 16.640 -77.302 1.00 33.53 212 TRP A O 1
ATOM 1745 N N . ALA A 1 213 ? 73.988 16.018 -78.651 1.00 34.72 213 ALA A N 1
ATOM 1746 C CA . ALA A 1 213 ? 73.842 14.588 -78.474 1.00 34.72 213 ALA A CA 1
ATOM 1747 C C . ALA A 1 213 ? 74.755 14.139 -77.322 1.00 34.72 213 ALA A C 1
ATOM 1749 O O . ALA A 1 213 ? 75.801 14.743 -77.086 1.00 34.72 213 ALA A O 1
ATOM 1750 N N . SER A 1 214 ? 74.377 13.018 -76.705 1.00 40.12 214 SER A N 1
ATOM 1751 C CA . SER A 1 214 ? 75.233 12.120 -75.916 1.00 40.12 214 SER A CA 1
ATOM 1752 C C . SER A 1 214 ? 75.351 12.391 -74.413 1.00 40.12 214 SER A C 1
ATOM 1754 O O . SER A 1 214 ? 76.347 12.913 -73.928 1.00 40.12 214 SER A O 1
ATOM 1756 N N . ALA A 1 215 ? 74.391 11.851 -73.658 1.00 35.03 215 ALA A N 1
ATOM 1757 C CA . ALA A 1 215 ? 74.670 11.231 -72.363 1.00 35.03 215 ALA A CA 1
ATOM 1758 C C . ALA A 1 215 ? 73.709 10.050 -72.135 1.00 35.03 215 ALA A C 1
ATOM 1760 O O . ALA A 1 215 ? 72.560 10.221 -71.748 1.00 35.03 215 ALA A O 1
ATOM 1761 N N . ALA A 1 216 ? 74.210 8.861 -72.477 1.00 36.22 216 ALA A N 1
ATOM 1762 C CA . ALA A 1 216 ? 73.860 7.538 -71.963 1.00 36.22 216 ALA A CA 1
ATOM 1763 C C . ALA A 1 216 ? 72.447 7.333 -71.375 1.00 36.22 216 ALA A C 1
ATOM 1765 O O . ALA A 1 216 ? 72.210 7.505 -70.181 1.00 36.22 216 ALA A O 1
ATOM 1766 N N . SER A 1 217 ? 71.547 6.794 -72.199 1.00 38.56 217 SER A N 1
ATOM 1767 C CA . SER A 1 217 ? 70.432 5.982 -71.708 1.00 38.56 217 SER A CA 1
ATOM 1768 C C . SER A 1 217 ? 70.985 4.754 -70.962 1.00 38.56 217 SER A C 1
ATOM 1770 O O . SER A 1 217 ? 71.765 4.007 -71.562 1.00 38.56 217 SER A O 1
ATOM 1772 N N . PRO A 1 218 ? 70.594 4.473 -69.704 1.00 53.97 218 PRO A N 1
ATOM 1773 C CA . PRO A 1 218 ? 70.789 3.142 -69.145 1.00 53.97 218 PRO A CA 1
ATOM 1774 C C . PRO A 1 218 ? 69.847 2.154 -69.867 1.00 53.97 218 PRO A C 1
ATOM 1776 O O . PRO A 1 218 ? 68.813 2.564 -70.404 1.00 53.97 218 PRO A O 1
ATOM 1779 N N . PRO A 1 219 ? 70.195 0.858 -69.940 1.00 50.81 219 PRO A N 1
ATOM 1780 C CA . PRO A 1 219 ? 69.466 -0.109 -70.759 1.00 50.81 219 PRO A CA 1
ATOM 1781 C C . PRO A 1 219 ? 68.029 -0.292 -70.242 1.00 50.81 219 PRO A C 1
ATOM 1783 O O . PRO A 1 219 ? 67.780 -0.083 -69.051 1.00 50.81 219 PRO A O 1
ATOM 1786 N N . PRO A 1 220 ? 67.068 -0.730 -71.076 1.00 49.75 220 PRO A N 1
ATOM 1787 C CA . PRO A 1 220 ? 65.709 -0.971 -70.620 1.00 49.75 220 PRO A CA 1
ATOM 1788 C C . PRO A 1 220 ? 65.684 -2.247 -69.768 1.00 49.75 220 PRO A C 1
ATOM 1790 O O . PRO A 1 220 ? 65.433 -3.341 -70.268 1.00 49.75 220 PRO A O 1
ATOM 1793 N N . ARG A 1 221 ? 65.936 -2.129 -68.460 1.00 49.09 221 ARG A N 1
ATOM 1794 C CA . ARG A 1 221 ? 65.504 -3.149 -67.498 1.00 49.09 221 ARG A CA 1
ATOM 1795 C C . ARG A 1 221 ? 64.009 -2.950 -67.244 1.00 49.09 221 ARG A C 1
ATOM 1797 O O . ARG A 1 221 ? 63.588 -2.040 -66.546 1.00 49.09 221 ARG A O 1
ATOM 1804 N N . SER A 1 222 ? 63.254 -3.743 -68.002 1.00 50.41 222 SER A N 1
ATOM 1805 C CA . SER A 1 222 ? 61.870 -4.182 -67.813 1.00 50.41 222 SER A CA 1
ATOM 1806 C C . SER A 1 222 ? 60.860 -3.125 -67.304 1.00 50.41 222 SER A C 1
ATOM 1808 O O . SER A 1 222 ? 60.661 -2.859 -66.121 1.00 50.41 222 SER A O 1
ATOM 1810 N N . ARG A 1 223 ? 60.069 -2.592 -68.244 1.00 55.62 223 ARG A N 1
ATOM 1811 C CA . ARG A 1 223 ? 58.854 -1.789 -67.978 1.00 55.62 223 ARG A CA 1
ATOM 1812 C C . ARG A 1 223 ? 57.859 -2.508 -67.034 1.00 55.62 223 ARG A C 1
ATOM 1814 O O . ARG A 1 223 ? 57.004 -1.869 -66.429 1.00 55.62 223 ARG A O 1
ATOM 1821 N N . THR A 1 224 ? 57.999 -3.826 -66.883 1.00 54.72 224 THR A N 1
ATOM 1822 C CA . THR A 1 224 ? 57.268 -4.680 -65.942 1.00 54.72 224 THR A CA 1
ATOM 1823 C C . THR A 1 224 ? 57.766 -4.564 -64.496 1.00 54.72 224 THR A C 1
ATOM 1825 O O . THR A 1 224 ? 56.932 -4.614 -63.602 1.00 54.72 224 THR A O 1
ATOM 1828 N N . GLU A 1 225 ? 59.063 -4.352 -64.223 1.00 56.91 225 GLU A N 1
ATOM 1829 C CA . GLU A 1 225 ? 59.584 -4.209 -62.845 1.00 56.91 225 GLU A CA 1
ATOM 1830 C C . GLU A 1 225 ? 59.108 -2.907 -62.195 1.00 56.91 225 GLU A C 1
ATOM 1832 O O . GLU A 1 225 ? 58.612 -2.941 -61.075 1.00 56.91 225 GLU A O 1
ATOM 1837 N N . ALA A 1 226 ? 59.152 -1.774 -62.905 1.00 65.25 226 ALA A N 1
ATOM 1838 C CA . ALA A 1 226 ? 58.639 -0.499 -62.386 1.00 65.25 226 ALA A CA 1
ATOM 1839 C C . ALA A 1 226 ? 57.113 -0.524 -62.161 1.00 65.25 226 ALA A C 1
ATOM 1841 O O . ALA A 1 226 ? 56.613 0.040 -61.187 1.00 65.25 226 ALA A O 1
ATOM 1842 N N . SER A 1 227 ? 56.369 -1.218 -63.031 1.00 70.88 227 SER A N 1
ATOM 1843 C CA . SER A 1 227 ? 54.922 -1.411 -62.883 1.00 70.88 227 SER A CA 1
ATOM 1844 C C . SER A 1 227 ? 54.580 -2.327 -61.703 1.00 70.88 227 SER A C 1
ATOM 1846 O O . SER A 1 227 ? 53.680 -2.001 -60.931 1.00 70.88 227 SER A O 1
ATOM 1848 N N . LEU A 1 228 ? 55.334 -3.414 -61.502 1.00 74.06 228 LEU A N 1
ATOM 1849 C CA . LEU A 1 228 ? 55.203 -4.289 -60.334 1.00 74.06 228 LEU A CA 1
ATOM 1850 C C . LEU A 1 228 ? 55.590 -3.570 -59.035 1.00 74.06 228 LEU A C 1
ATOM 1852 O O . LEU A 1 228 ? 54.907 -3.740 -58.029 1.00 74.06 228 LEU A O 1
ATOM 1856 N N . HIS A 1 229 ? 56.625 -2.725 -59.052 1.00 76.75 229 HIS A N 1
ATOM 1857 C CA . HIS A 1 229 ? 57.043 -1.946 -57.884 1.00 76.75 229 HIS A CA 1
ATOM 1858 C C . HIS A 1 229 ? 55.985 -0.907 -57.487 1.00 76.75 229 HIS A C 1
ATOM 1860 O O . HIS A 1 229 ? 55.668 -0.772 -56.306 1.00 76.75 229 HIS A O 1
ATOM 1866 N N . LEU A 1 230 ? 55.384 -0.214 -58.462 1.00 77.50 230 LEU A N 1
ATOM 1867 C CA . LEU A 1 230 ? 54.266 0.701 -58.216 1.00 77.50 230 LEU A CA 1
ATOM 1868 C C . LEU A 1 230 ? 53.029 -0.057 -57.711 1.00 77.50 230 LEU A C 1
ATOM 1870 O O . LEU A 1 230 ? 52.392 0.379 -56.756 1.00 77.50 230 LEU A O 1
ATOM 1874 N N . HIS A 1 231 ? 52.717 -1.213 -58.304 1.00 75.25 231 HIS A N 1
ATOM 1875 C CA . HIS A 1 231 ? 51.604 -2.055 -57.867 1.00 75.25 231 HIS A CA 1
ATOM 1876 C C . HIS A 1 231 ? 51.797 -2.571 -56.431 1.00 75.25 231 HIS A C 1
ATOM 1878 O O . HIS A 1 231 ? 50.854 -2.538 -55.643 1.00 75.25 231 HIS A O 1
ATOM 1884 N N . LEU A 1 232 ? 53.019 -2.963 -56.053 1.00 80.00 232 LEU A N 1
ATOM 1885 C CA . LEU A 1 232 ? 53.359 -3.400 -54.697 1.00 80.00 232 LEU A CA 1
ATOM 1886 C C . LEU A 1 232 ? 53.255 -2.256 -53.676 1.00 80.00 232 LEU A C 1
ATOM 1888 O O . LEU A 1 232 ? 52.734 -2.465 -52.583 1.00 80.00 232 LEU A O 1
ATOM 1892 N N . VAL A 1 233 ? 53.695 -1.044 -54.032 1.00 88.62 233 VAL A N 1
ATOM 1893 C CA . VAL A 1 233 ? 53.564 0.149 -53.175 1.00 88.62 233 VAL A CA 1
ATOM 1894 C C . VAL A 1 233 ? 52.095 0.534 -52.986 1.00 88.62 233 VAL A C 1
ATOM 1896 O O . VAL A 1 233 ? 51.681 0.808 -51.861 1.00 88.62 233 VAL A O 1
ATOM 1899 N N . ILE A 1 234 ? 51.288 0.508 -54.053 1.00 85.38 234 ILE A N 1
ATOM 1900 C CA . ILE A 1 234 ? 49.844 0.773 -53.969 1.00 85.38 234 ILE A CA 1
ATOM 1901 C C . ILE A 1 234 ? 49.162 -0.284 -53.094 1.00 85.38 234 ILE A C 1
ATOM 1903 O O . ILE A 1 234 ? 48.399 0.070 -52.197 1.00 85.38 234 ILE A O 1
ATOM 1907 N N . LEU A 1 235 ? 49.466 -1.570 -53.298 1.00 86.50 235 LEU A N 1
ATOM 1908 C CA . LEU A 1 235 ? 48.923 -2.657 -52.483 1.00 86.50 235 LEU A CA 1
ATOM 1909 C C . LEU A 1 235 ? 49.311 -2.492 -51.006 1.00 86.50 235 LEU A C 1
ATOM 1911 O O . LEU A 1 235 ? 48.459 -2.627 -50.130 1.00 86.50 235 LEU A O 1
ATOM 1915 N N . HIS A 1 236 ? 50.568 -2.142 -50.725 1.00 86.38 236 HIS A N 1
ATOM 1916 C CA . HIS A 1 236 ? 51.038 -1.882 -49.366 1.00 86.38 236 HIS A CA 1
ATOM 1917 C C . HIS A 1 236 ? 50.307 -0.698 -48.715 1.00 86.38 236 HIS A C 1
ATOM 1919 O O . HIS A 1 236 ? 49.883 -0.808 -47.566 1.00 86.38 236 HIS A O 1
ATOM 1925 N N . LEU A 1 237 ? 50.089 0.400 -49.449 1.00 85.56 237 LEU A N 1
ATOM 1926 C CA . LEU A 1 237 ? 49.346 1.566 -48.960 1.00 85.56 237 LEU A CA 1
ATOM 1927 C C . LEU A 1 237 ? 47.878 1.224 -48.656 1.00 85.56 237 LEU A C 1
ATOM 1929 O O . LEU A 1 237 ? 47.345 1.662 -47.638 1.00 85.56 237 LEU A O 1
ATOM 1933 N N . VAL A 1 238 ? 47.237 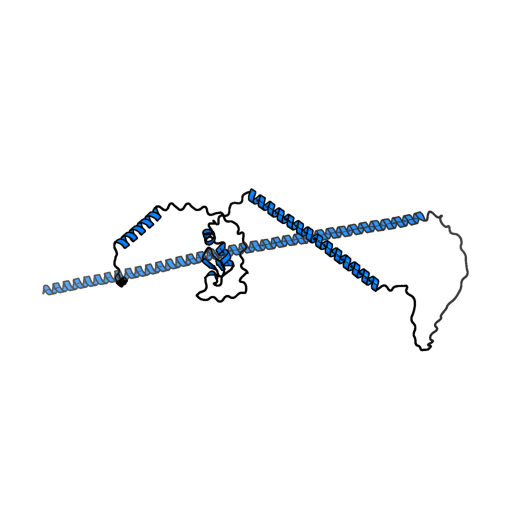0.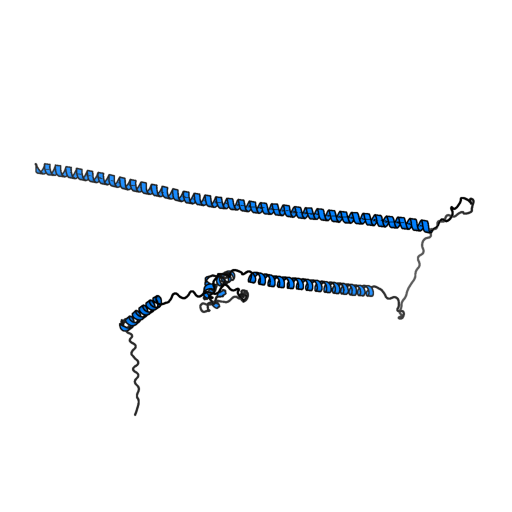409 -49.502 1.00 92.50 238 VAL A N 1
ATOM 1934 C CA . VAL A 1 238 ? 45.861 -0.068 -49.280 1.00 92.50 238 VAL A CA 1
ATOM 1935 C C . VAL A 1 238 ? 45.792 -0.961 -48.043 1.00 92.50 238 VAL A C 1
ATOM 1937 O O . VAL A 1 238 ? 44.925 -0.751 -47.198 1.00 92.50 238 VAL A O 1
ATOM 1940 N N . ILE A 1 239 ? 46.714 -1.916 -47.888 1.00 91.19 239 ILE A N 1
ATOM 1941 C CA . ILE A 1 239 ? 46.771 -2.783 -46.700 1.00 91.19 239 ILE A CA 1
ATOM 1942 C C . ILE A 1 239 ? 46.984 -1.940 -45.437 1.00 91.19 239 ILE A C 1
ATOM 1944 O O . ILE A 1 239 ? 46.265 -2.123 -44.456 1.00 91.19 239 ILE A O 1
ATOM 1948 N N . LEU A 1 240 ? 47.915 -0.983 -45.465 1.00 92.62 240 LEU A N 1
ATOM 1949 C CA . LEU A 1 240 ? 48.160 -0.077 -44.343 1.00 92.62 240 LEU A CA 1
ATOM 1950 C C . LEU A 1 240 ? 46.904 0.733 -43.995 1.00 92.62 240 LEU A C 1
ATOM 1952 O O . LEU A 1 240 ? 46.537 0.823 -42.825 1.00 92.62 240 LEU A O 1
ATOM 1956 N N . HIS A 1 241 ? 46.210 1.275 -45.000 1.00 89.31 241 HIS A N 1
ATOM 1957 C CA . HIS A 1 241 ? 44.960 2.002 -44.794 1.00 89.31 241 HIS A CA 1
ATOM 1958 C C . HIS A 1 241 ? 43.870 1.116 -44.172 1.00 89.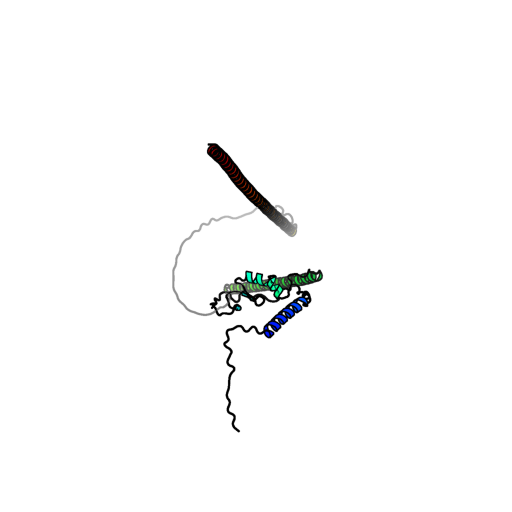31 241 HIS A C 1
ATOM 1960 O O . HIS A 1 241 ? 43.207 1.547 -43.230 1.00 89.31 241 HIS A O 1
ATOM 1966 N N . LEU A 1 242 ? 43.719 -0.130 -44.634 1.00 89.62 242 LEU A N 1
ATOM 1967 C CA . LEU A 1 242 ? 42.765 -1.090 -44.068 1.00 89.62 242 LEU A CA 1
ATOM 1968 C C . LEU A 1 242 ? 43.087 -1.434 -42.607 1.00 89.62 242 LEU A C 1
ATOM 1970 O O . LEU A 1 242 ? 42.171 -1.515 -41.789 1.00 89.62 242 LEU A O 1
ATOM 1974 N N . VAL A 1 243 ? 44.369 -1.586 -42.256 1.00 94.62 243 VAL A N 1
ATOM 1975 C CA . VAL A 1 243 ? 44.797 -1.815 -40.865 1.00 94.62 243 VAL A CA 1
ATOM 1976 C C . VAL A 1 243 ? 44.484 -0.601 -39.994 1.00 94.62 243 VAL A C 1
ATOM 1978 O O . VAL A 1 243 ? 43.906 -0.760 -38.921 1.00 94.62 243 VAL A O 1
ATOM 1981 N N . ILE A 1 244 ? 44.806 0.614 -40.453 1.00 93.62 244 ILE A N 1
ATOM 1982 C CA . ILE A 1 244 ? 44.492 1.850 -39.719 1.00 93.62 244 ILE A CA 1
ATOM 1983 C C . ILE A 1 244 ? 42.979 1.978 -39.520 1.00 93.62 244 ILE A C 1
ATOM 1985 O O . ILE A 1 244 ? 42.530 2.232 -38.403 1.00 93.62 244 ILE A O 1
ATOM 1989 N N . LEU A 1 245 ? 42.183 1.750 -40.569 1.00 93.75 245 LEU A N 1
ATOM 1990 C CA . LEU A 1 245 ? 40.724 1.780 -40.489 1.00 93.75 245 LEU A CA 1
ATOM 1991 C C . LEU A 1 245 ? 40.204 0.759 -39.469 1.00 93.75 245 LEU A C 1
ATOM 1993 O O . LEU A 1 245 ? 39.365 1.098 -38.636 1.00 93.75 245 LEU A O 1
ATOM 1997 N N . HIS A 1 246 ? 40.728 -0.469 -39.489 1.00 92.00 246 HIS A N 1
ATOM 1998 C CA . HIS A 1 246 ? 40.357 -1.499 -38.522 1.00 92.00 246 HIS A CA 1
ATOM 1999 C C . HIS A 1 246 ? 40.696 -1.091 -37.081 1.00 92.00 246 HIS A C 1
ATOM 2001 O O . HIS A 1 246 ? 39.855 -1.248 -36.198 1.00 92.00 246 HIS A O 1
ATOM 2007 N N . LEU A 1 247 ? 41.878 -0.514 -36.841 1.00 92.19 247 LEU A N 1
ATOM 2008 C CA . LEU A 1 247 ? 42.277 -0.017 -35.519 1.00 92.19 247 LEU A CA 1
ATOM 2009 C C . LEU A 1 247 ? 41.369 1.119 -35.030 1.00 92.19 247 LEU A C 1
ATOM 2011 O O . LEU A 1 247 ? 40.997 1.134 -33.857 1.00 92.19 247 LEU A O 1
ATOM 2015 N N . VAL A 1 248 ? 40.971 2.040 -35.915 1.00 95.94 248 VAL A N 1
ATOM 2016 C CA . VAL A 1 248 ? 40.021 3.115 -35.581 1.00 95.94 248 VAL A CA 1
ATOM 2017 C C . VAL A 1 248 ? 38.653 2.536 -35.229 1.00 95.94 248 VAL A C 1
ATOM 2019 O O . VAL A 1 248 ? 38.090 2.902 -34.200 1.00 95.94 248 VAL A O 1
ATOM 2022 N N . ILE A 1 249 ? 38.131 1.600 -36.030 1.00 94.62 249 ILE A N 1
ATOM 2023 C CA . ILE A 1 249 ? 36.851 0.934 -35.743 1.00 94.62 249 ILE A CA 1
ATOM 2024 C C . ILE A 1 249 ? 36.925 0.196 -34.401 1.00 94.62 249 ILE A C 1
ATOM 2026 O O . ILE A 1 249 ? 36.034 0.355 -33.569 1.00 94.62 249 ILE A O 1
ATOM 2030 N N . LEU A 1 250 ? 37.998 -0.560 -34.154 1.00 95.31 250 LEU A N 1
ATOM 2031 C CA . LEU A 1 250 ? 38.209 -1.264 -32.890 1.00 95.31 250 LEU A CA 1
ATOM 2032 C C . LEU A 1 250 ? 38.238 -0.287 -31.707 1.00 95.31 250 LEU A C 1
ATOM 2034 O O . LEU A 1 250 ? 37.575 -0.526 -30.699 1.00 95.31 250 LEU A O 1
ATOM 2038 N N . HIS A 1 251 ? 38.954 0.832 -31.838 1.00 94.12 251 HIS A N 1
ATOM 2039 C CA . HIS A 1 251 ? 39.001 1.865 -30.807 1.00 94.12 251 HIS A CA 1
ATOM 2040 C C . HIS A 1 251 ? 37.618 2.473 -30.536 1.00 94.12 251 HIS A C 1
ATOM 2042 O O . HIS A 1 251 ? 37.238 2.616 -29.376 1.00 94.12 251 HIS A O 1
ATOM 2048 N N . LEU A 1 252 ? 36.836 2.769 -31.580 1.00 93.69 252 LEU A N 1
ATOM 2049 C CA . LEU A 1 252 ? 35.467 3.276 -31.442 1.00 93.69 252 LEU A CA 1
ATOM 2050 C C . LEU A 1 252 ? 34.548 2.269 -30.738 1.00 93.69 252 LEU A C 1
ATOM 2052 O O . LEU A 1 252 ? 33.754 2.666 -29.886 1.00 93.69 252 LEU A O 1
ATOM 2056 N N . VAL A 1 253 ? 34.674 0.973 -31.043 1.00 96.38 253 VAL A N 1
ATOM 2057 C CA . VAL A 1 253 ? 33.913 -0.090 -30.363 1.00 96.38 253 VAL A CA 1
ATOM 2058 C C . VAL A 1 253 ? 34.298 -0.172 -28.888 1.00 96.38 253 VAL A C 1
ATOM 2060 O O . VAL A 1 253 ? 33.416 -0.190 -28.032 1.00 96.38 253 VAL A O 1
ATOM 2063 N N . ILE A 1 254 ? 35.596 -0.169 -28.568 1.00 95.56 254 ILE A N 1
ATOM 2064 C CA . ILE A 1 254 ? 36.071 -0.181 -27.176 1.00 95.56 254 ILE A CA 1
ATOM 2065 C C . ILE A 1 254 ? 35.559 1.054 -26.430 1.00 95.56 254 ILE A C 1
ATOM 2067 O O . ILE A 1 254 ? 35.020 0.924 -25.332 1.00 95.56 254 ILE A O 1
ATOM 2071 N N . LEU A 1 255 ? 35.664 2.242 -27.031 1.00 95.81 255 LEU A N 1
ATOM 2072 C CA . LEU A 1 255 ? 35.159 3.482 -26.447 1.00 95.81 255 LEU A CA 1
ATOM 2073 C C . LEU A 1 255 ? 33.650 3.399 -26.185 1.00 95.81 255 LEU A C 1
ATOM 2075 O O . LEU A 1 255 ? 33.199 3.748 -25.095 1.00 95.81 255 LEU A O 1
ATOM 2079 N N . HIS A 1 256 ? 32.874 2.887 -27.143 1.00 94.44 256 HIS A N 1
ATOM 2080 C CA . HIS A 1 256 ? 31.438 2.688 -26.973 1.00 94.44 256 HIS A CA 1
ATOM 2081 C C . HIS A 1 256 ? 31.121 1.728 -25.818 1.00 94.44 256 HIS A C 1
ATOM 2083 O O . HIS A 1 256 ? 30.256 2.033 -24.999 1.00 94.44 256 HIS A O 1
ATOM 2089 N N . LEU A 1 257 ? 31.847 0.611 -25.700 1.00 94.19 257 LEU A N 1
ATOM 2090 C CA . LEU A 1 257 ? 31.681 -0.339 -24.594 1.00 94.19 257 LEU A CA 1
ATOM 2091 C C . LEU A 1 257 ? 32.013 0.291 -23.235 1.00 94.19 257 LEU A C 1
ATOM 2093 O O . LEU A 1 257 ? 31.291 0.057 -22.266 1.00 94.19 257 LEU A O 1
ATOM 2097 N N . VAL A 1 258 ? 33.061 1.117 -23.157 1.00 97.06 258 VAL A N 1
ATOM 2098 C CA . VAL A 1 258 ? 33.423 1.848 -21.930 1.00 97.06 258 VAL A CA 1
ATOM 2099 C C . VAL A 1 258 ? 32.335 2.852 -21.553 1.00 97.06 258 VAL A C 1
ATOM 2101 O O . VAL A 1 258 ? 31.922 2.895 -20.394 1.00 97.06 258 VAL A O 1
ATOM 2104 N N . ILE A 1 259 ? 31.829 3.625 -22.520 1.00 96.00 259 ILE A N 1
ATOM 2105 C CA . ILE A 1 259 ? 30.727 4.571 -22.290 1.00 96.00 259 ILE A CA 1
ATOM 2106 C C . ILE A 1 259 ? 29.478 3.820 -21.819 1.00 96.00 259 ILE A C 1
ATOM 2108 O O . ILE A 1 259 ? 28.872 4.209 -20.822 1.00 96.00 259 ILE A O 1
ATOM 2112 N N . LEU A 1 260 ? 29.116 2.719 -22.482 1.00 96.44 260 LEU A N 1
ATOM 2113 C CA . LEU A 1 260 ? 27.978 1.889 -22.093 1.00 96.44 260 LEU A CA 1
ATOM 2114 C C . LEU A 1 260 ? 28.143 1.357 -20.664 1.00 96.44 260 LEU A C 1
ATOM 2116 O O . LEU A 1 260 ? 27.210 1.438 -19.867 1.00 96.44 260 LEU A O 1
ATOM 2120 N N . HIS A 1 261 ? 29.333 0.865 -20.314 1.00 95.38 261 HIS A N 1
ATOM 2121 C CA . HIS A 1 261 ? 29.627 0.391 -18.966 1.00 95.38 261 HIS A CA 1
ATOM 2122 C C . HIS A 1 261 ? 29.496 1.505 -17.918 1.00 95.38 261 HIS A C 1
ATOM 2124 O O . HIS A 1 261 ? 28.874 1.286 -16.881 1.00 95.38 261 HIS A O 1
ATOM 2130 N N . LEU A 1 262 ? 30.010 2.708 -18.197 1.00 95.50 262 LEU A N 1
ATOM 2131 C CA . LEU A 1 262 ? 29.869 3.870 -17.314 1.00 95.50 262 LEU A CA 1
ATOM 2132 C C . LEU A 1 262 ? 28.403 4.269 -17.113 1.00 95.50 262 LEU A C 1
ATOM 2134 O O . LEU A 1 262 ? 28.003 4.557 -15.986 1.00 95.50 262 LEU A O 1
ATOM 2138 N N . VAL A 1 263 ? 27.592 4.249 -18.175 1.00 97.38 263 VAL A N 1
ATOM 2139 C CA . VAL A 1 263 ? 26.151 4.532 -18.087 1.00 97.38 263 VAL A CA 1
ATOM 2140 C C . VAL A 1 263 ? 25.450 3.483 -17.228 1.00 97.38 263 VAL A C 1
ATOM 2142 O O . VAL A 1 263 ? 24.700 3.841 -16.323 1.00 97.38 263 VAL A O 1
ATOM 2145 N N . ILE A 1 264 ? 25.721 2.195 -17.458 1.00 96.38 264 ILE A N 1
ATOM 2146 C CA . ILE A 1 264 ? 25.149 1.108 -16.653 1.00 96.38 264 ILE A CA 1
ATOM 2147 C C . ILE A 1 264 ? 25.559 1.261 -15.185 1.00 96.38 264 ILE A C 1
ATOM 2149 O O . ILE A 1 264 ? 24.704 1.197 -14.303 1.00 96.38 264 ILE A O 1
ATOM 2153 N N . LEU A 1 265 ? 26.841 1.515 -14.910 1.00 96.81 265 LEU A N 1
ATOM 2154 C CA . LEU A 1 265 ? 27.343 1.729 -13.555 1.00 96.81 265 LEU A CA 1
ATOM 2155 C C . LEU A 1 265 ? 26.644 2.917 -12.884 1.00 96.81 265 LEU A C 1
ATOM 2157 O O . LEU A 1 265 ? 26.199 2.802 -11.744 1.00 96.81 265 LEU A O 1
ATOM 2161 N N . HIS A 1 266 ? 26.493 4.037 -13.594 1.00 95.69 266 HIS A N 1
ATOM 2162 C CA . HIS A 1 266 ? 25.787 5.208 -13.083 1.00 95.69 266 HIS A CA 1
ATOM 2163 C C . HIS A 1 266 ? 24.319 4.899 -12.762 1.00 95.69 266 HIS A C 1
ATOM 2165 O O . HIS A 1 266 ? 23.844 5.269 -11.691 1.00 95.69 266 HIS A O 1
ATOM 2171 N N . LEU A 1 267 ? 23.615 4.173 -13.637 1.00 95.19 267 LEU A N 1
ATOM 2172 C CA . LEU A 1 267 ? 22.232 3.747 -13.398 1.00 95.19 267 LEU A CA 1
ATOM 2173 C C . LEU A 1 267 ? 22.117 2.837 -12.170 1.00 95.19 267 LEU A C 1
ATOM 2175 O O . LEU A 1 267 ? 21.191 3.002 -11.375 1.00 95.19 267 LEU A O 1
ATOM 2179 N N . VAL A 1 268 ? 23.062 1.912 -11.980 1.00 97.56 268 VAL A N 1
ATOM 2180 C CA . VAL A 1 268 ? 23.108 1.045 -10.793 1.00 97.56 268 VAL A CA 1
ATOM 2181 C C . VAL A 1 268 ? 23.340 1.871 -9.530 1.00 97.56 268 VAL A C 1
ATOM 2183 O O . VAL A 1 268 ? 22.603 1.707 -8.559 1.00 97.56 268 VAL A O 1
ATOM 2186 N N . ILE A 1 269 ? 24.309 2.791 -9.538 1.00 96.69 269 ILE A N 1
ATOM 2187 C CA . ILE A 1 269 ? 24.578 3.679 -8.397 1.00 96.69 269 ILE A CA 1
ATOM 2188 C C . ILE A 1 269 ? 23.342 4.526 -8.080 1.00 96.69 269 ILE A C 1
ATOM 2190 O O . ILE A 1 269 ? 22.928 4.593 -6.925 1.00 96.69 269 ILE A O 1
ATOM 2194 N N . LEU A 1 270 ? 22.712 5.126 -9.093 1.00 96.94 270 LEU A N 1
ATOM 2195 C CA . LEU A 1 270 ? 21.493 5.913 -8.926 1.00 96.94 270 LEU A CA 1
ATOM 2196 C C . LEU A 1 270 ? 20.368 5.069 -8.314 1.00 96.94 270 LEU A C 1
ATOM 2198 O O . LEU A 1 270 ? 19.716 5.508 -7.369 1.00 96.94 270 LEU A O 1
ATOM 2202 N N . HIS A 1 271 ? 20.169 3.844 -8.805 1.00 95.31 271 HIS A N 1
ATOM 2203 C CA . HIS A 1 271 ? 19.177 2.927 -8.253 1.00 95.31 271 HIS A CA 1
ATOM 2204 C C . HIS A 1 271 ? 19.460 2.587 -6.784 1.00 95.31 271 HIS A C 1
ATOM 2206 O O . HIS A 1 271 ? 18.541 2.619 -5.967 1.00 95.31 271 HIS A O 1
ATOM 2212 N N . LEU A 1 272 ? 20.721 2.322 -6.425 1.00 96.19 272 LEU A N 1
ATOM 2213 C CA . LEU A 1 272 ? 21.126 2.062 -5.040 1.00 96.19 272 LEU A CA 1
ATOM 2214 C C . LEU A 1 272 ? 20.873 3.270 -4.130 1.00 96.19 272 LEU A C 1
ATOM 2216 O O . LEU A 1 272 ? 20.375 3.097 -3.018 1.00 96.19 272 LEU A O 1
ATOM 2220 N N . VAL A 1 273 ? 21.160 4.487 -4.600 1.00 97.75 273 VAL A N 1
ATOM 2221 C CA . VAL A 1 273 ? 20.876 5.725 -3.857 1.00 97.75 273 VAL A CA 1
ATOM 2222 C C . VAL A 1 273 ? 19.373 5.893 -3.648 1.00 97.75 273 VAL A C 1
ATOM 2224 O O . VAL A 1 273 ? 18.940 6.129 -2.522 1.00 97.75 273 VAL A O 1
ATOM 2227 N N . ILE A 1 274 ? 18.563 5.717 -4.696 1.00 96.38 274 ILE A N 1
ATOM 2228 C CA . ILE A 1 274 ? 17.099 5.798 -4.593 1.00 96.38 274 ILE A CA 1
ATOM 2229 C C . ILE A 1 274 ? 16.577 4.755 -3.601 1.00 96.38 274 ILE A C 1
ATOM 2231 O O . ILE A 1 274 ? 15.793 5.091 -2.716 1.00 96.38 274 ILE A O 1
ATOM 2235 N N . LEU A 1 275 ? 17.038 3.506 -3.702 1.00 96.69 275 LEU A N 1
ATOM 2236 C CA . LEU A 1 275 ? 16.655 2.437 -2.782 1.00 96.69 275 LEU A CA 1
ATOM 2237 C C . LEU A 1 275 ? 17.017 2.793 -1.334 1.00 96.69 275 LEU A C 1
ATOM 2239 O O . LEU A 1 275 ? 16.188 2.636 -0.439 1.00 96.69 275 LEU A O 1
ATOM 2243 N N . HIS A 1 276 ? 18.224 3.312 -1.102 1.00 96.25 276 HIS A N 1
ATOM 2244 C CA . HIS A 1 276 ? 18.654 3.746 0.223 1.00 96.25 276 HIS A CA 1
ATOM 2245 C C . HIS A 1 276 ? 17.770 4.870 0.776 1.00 96.25 276 HIS A C 1
ATOM 2247 O O . HIS A 1 276 ? 17.346 4.795 1.928 1.00 96.25 276 HIS A O 1
ATOM 2253 N N . LEU A 1 277 ? 17.429 5.871 -0.042 1.00 96.00 277 LEU A N 1
ATOM 2254 C CA . LEU A 1 277 ? 16.526 6.956 0.353 1.00 96.00 277 LEU A CA 1
ATOM 2255 C C . LEU A 1 277 ? 15.126 6.440 0.706 1.00 96.00 277 LEU A C 1
ATOM 2257 O O . LEU A 1 277 ? 14.541 6.890 1.690 1.00 96.00 277 LEU A O 1
ATOM 2261 N N . VAL A 1 278 ? 14.600 5.472 -0.051 1.00 97.62 278 VAL A N 1
ATOM 2262 C CA . VAL A 1 278 ? 13.306 4.836 0.244 1.00 97.62 278 VAL A CA 1
ATOM 2263 C C . VAL A 1 278 ? 13.357 4.086 1.575 1.00 97.62 278 VAL A C 1
ATOM 2265 O O . VAL A 1 278 ? 12.454 4.240 2.399 1.00 97.62 278 VAL A O 1
ATOM 2268 N N . ILE A 1 279 ? 14.419 3.312 1.819 1.00 96.50 279 ILE A N 1
ATOM 2269 C CA . ILE A 1 279 ? 14.613 2.602 3.091 1.00 96.50 279 ILE A CA 1
ATOM 2270 C C . ILE A 1 279 ? 14.715 3.602 4.247 1.00 96.50 279 ILE A C 1
ATOM 2272 O O . ILE A 1 279 ? 14.035 3.437 5.258 1.00 96.50 279 ILE A O 1
ATOM 2276 N N . LEU A 1 280 ? 15.511 4.662 4.095 1.00 97.19 280 LEU A N 1
ATOM 2277 C CA . LEU A 1 280 ? 15.656 5.711 5.102 1.00 97.19 280 LEU A CA 1
ATOM 2278 C C . LEU A 1 280 ? 14.310 6.378 5.408 1.00 97.19 280 LEU A C 1
ATOM 2280 O O . LEU A 1 280 ? 13.951 6.530 6.574 1.00 97.19 280 LEU A O 1
ATOM 2284 N N . HIS A 1 281 ? 13.537 6.726 4.377 1.00 95.81 281 HIS A N 1
ATOM 2285 C CA . HIS A 1 281 ? 12.206 7.302 4.547 1.00 95.81 281 HIS A CA 1
ATOM 2286 C C . HIS A 1 281 ? 11.266 6.356 5.305 1.00 95.81 281 HIS A C 1
ATOM 2288 O O . HIS A 1 281 ? 10.570 6.791 6.222 1.00 95.81 281 HIS A O 1
ATOM 2294 N N . LEU A 1 282 ? 11.284 5.059 4.982 1.00 95.69 282 LEU A N 1
ATOM 2295 C CA . LEU A 1 282 ? 10.490 4.053 5.686 1.00 95.69 282 LEU A CA 1
ATOM 2296 C C . LEU A 1 282 ? 10.886 3.940 7.165 1.00 95.69 282 LEU A C 1
ATOM 2298 O O . LEU A 1 282 ? 10.011 3.852 8.026 1.00 95.69 282 LEU A O 1
ATOM 2302 N N . VAL A 1 283 ? 12.186 3.980 7.474 1.00 97.81 283 VAL A N 1
ATOM 2303 C CA . VAL A 1 283 ? 12.690 3.963 8.858 1.00 97.81 283 VAL A CA 1
ATOM 2304 C C . VAL A 1 283 ? 12.238 5.211 9.619 1.00 97.81 283 VAL A C 1
ATOM 2306 O O . VAL A 1 283 ? 11.746 5.094 10.741 1.00 97.81 283 VAL A O 1
ATOM 2309 N N . ILE A 1 284 ? 12.341 6.395 9.008 1.00 96.75 284 ILE A N 1
ATOM 2310 C CA . ILE A 1 284 ? 11.878 7.656 9.610 1.00 96.75 284 ILE A CA 1
ATOM 2311 C C . ILE A 1 284 ? 10.367 7.605 9.866 1.00 96.75 284 ILE A C 1
ATOM 2313 O O . ILE A 1 284 ? 9.916 7.953 10.958 1.00 96.75 284 ILE A O 1
ATOM 2317 N N . LEU A 1 285 ? 9.582 7.131 8.895 1.00 96.50 285 LEU A N 1
ATOM 2318 C CA . LEU A 1 285 ? 8.135 6.973 9.038 1.00 96.50 285 LEU A CA 1
ATOM 2319 C C . LEU A 1 285 ? 7.790 6.004 10.175 1.00 96.50 285 LEU A C 1
ATOM 2321 O O . LEU A 1 285 ? 6.910 6.295 10.987 1.00 96.50 285 LEU A O 1
ATOM 2325 N N . HIS A 1 286 ? 8.496 4.875 10.262 1.00 96.06 286 HIS A N 1
ATOM 2326 C CA . HIS A 1 286 ? 8.314 3.910 11.341 1.00 96.06 286 HIS A CA 1
ATOM 2327 C C . HIS A 1 286 ? 8.610 4.536 12.708 1.00 96.06 286 HIS A C 1
ATOM 2329 O O . HIS A 1 286 ? 7.795 4.416 13.621 1.00 96.06 286 HIS A O 1
ATOM 2335 N N . LEU A 1 287 ? 9.724 5.262 12.836 1.00 96.00 287 LEU A N 1
ATOM 2336 C CA . LEU A 1 287 ? 10.080 5.959 14.071 1.00 96.00 287 LEU A CA 1
ATOM 2337 C C . LEU A 1 287 ? 9.018 6.994 14.463 1.00 96.00 287 LEU A C 1
ATOM 2339 O O . LEU A 1 287 ? 8.628 7.062 15.627 1.00 96.00 287 LEU A O 1
ATOM 2343 N N . HIS A 1 288 ? 8.508 7.762 13.498 1.00 97.44 288 HIS A N 1
ATOM 2344 C CA . HIS A 1 288 ? 7.453 8.741 13.748 1.00 97.44 288 HIS A CA 1
ATOM 2345 C C . HIS A 1 288 ? 6.152 8.071 14.214 1.00 97.44 288 HIS A C 1
ATOM 2347 O O . HIS A 1 288 ? 5.495 8.560 15.134 1.00 97.44 288 HIS A O 1
ATOM 2353 N N . LEU A 1 289 ? 5.776 6.940 13.612 1.00 96.00 289 LEU A N 1
ATOM 2354 C CA . LEU A 1 289 ? 4.602 6.172 14.027 1.00 96.00 289 LEU A CA 1
ATOM 2355 C C . LEU A 1 289 ? 4.770 5.616 15.446 1.00 96.00 289 LEU A C 1
ATOM 2357 O O . LEU A 1 289 ? 3.863 5.755 16.264 1.00 96.00 289 LEU A O 1
ATOM 2361 N N . VAL A 1 290 ? 5.935 5.050 15.765 1.00 97.38 290 VAL A N 1
ATOM 2362 C CA . VAL A 1 290 ? 6.247 4.566 17.118 1.00 97.38 290 VAL A CA 1
ATOM 2363 C C . VAL A 1 290 ? 6.189 5.711 18.131 1.00 97.38 290 VAL A C 1
ATOM 2365 O O . VAL A 1 290 ? 5.541 5.574 19.167 1.00 97.38 290 VAL A O 1
ATOM 2368 N N . HIS A 1 291 ? 6.788 6.862 17.821 1.00 96.12 291 HIS A N 1
ATOM 2369 C CA . HIS A 1 291 ? 6.738 8.040 18.686 1.00 96.12 291 HIS A CA 1
ATOM 2370 C C . HIS A 1 291 ? 5.300 8.529 18.916 1.00 96.12 291 HIS A C 1
ATOM 2372 O O . HIS A 1 291 ? 4.926 8.828 20.049 1.00 96.12 291 HIS A O 1
ATOM 2378 N N . LEU A 1 292 ? 4.464 8.551 17.873 1.00 95.75 292 LEU A N 1
ATOM 2379 C CA . LEU A 1 292 ? 3.053 8.925 17.991 1.00 95.75 292 LEU A CA 1
ATOM 2380 C C . LEU A 1 292 ? 2.280 7.967 18.908 1.00 95.75 292 LEU A C 1
ATOM 2382 O O . LEU A 1 292 ? 1.489 8.417 19.736 1.00 95.75 292 LEU A O 1
ATOM 2386 N N . VAL A 1 293 ? 2.525 6.658 18.792 1.00 97.06 293 VAL A N 1
ATOM 2387 C CA . VAL A 1 293 ? 1.907 5.647 19.665 1.00 97.06 293 VAL A CA 1
ATOM 2388 C C . VAL A 1 293 ? 2.337 5.848 21.119 1.00 97.06 293 VAL A C 1
ATOM 2390 O O . VAL A 1 293 ? 1.486 5.831 22.008 1.00 97.06 293 VAL A O 1
ATOM 2393 N N . ILE A 1 294 ? 3.628 6.090 21.368 1.00 96.56 294 ILE A N 1
ATOM 2394 C CA . ILE A 1 294 ? 4.153 6.362 22.715 1.00 96.56 294 ILE A CA 1
ATOM 2395 C C . ILE A 1 294 ? 3.522 7.633 23.295 1.00 96.56 294 ILE A C 1
ATOM 2397 O O . ILE A 1 294 ? 3.061 7.617 24.436 1.00 96.56 294 ILE A O 1
ATOM 2401 N N . LEU A 1 295 ? 3.446 8.714 22.513 1.00 96.56 295 LEU A N 1
ATOM 2402 C CA . LEU A 1 295 ? 2.834 9.974 22.938 1.00 96.56 295 LEU A CA 1
ATOM 2403 C C . LEU A 1 295 ? 1.351 9.790 23.281 1.00 96.56 295 LEU A C 1
ATOM 2405 O O . LEU A 1 295 ? 0.888 10.280 24.311 1.00 96.56 295 LEU A O 1
ATOM 2409 N N . HIS A 1 296 ? 0.611 9.061 22.442 1.00 95.12 296 HIS A N 1
ATOM 2410 C CA . HIS A 1 296 ? -0.795 8.766 22.692 1.00 95.12 296 HIS A CA 1
ATOM 2411 C C . HIS A 1 296 ? -0.976 7.946 23.973 1.00 95.12 296 HIS A C 1
ATOM 2413 O O . HIS A 1 296 ? -1.810 8.292 24.808 1.00 95.12 296 HIS A O 1
ATOM 2419 N N . LEU A 1 297 ? -0.160 6.908 24.171 1.00 96.06 297 LEU A N 1
ATOM 2420 C CA . LEU A 1 297 ? -0.197 6.096 25.385 1.00 96.06 297 LEU A CA 1
ATOM 2421 C C . LEU A 1 297 ? 0.115 6.935 26.630 1.00 96.06 297 LEU A C 1
ATOM 2423 O O . LEU A 1 297 ? -0.606 6.848 27.623 1.00 96.06 297 LEU A O 1
ATOM 2427 N N . HIS A 1 298 ? 1.141 7.785 26.567 1.00 97.06 298 HIS A N 1
ATOM 2428 C CA . HIS A 1 298 ? 1.491 8.688 27.660 1.00 97.06 298 HIS A CA 1
ATOM 2429 C C . HIS A 1 298 ? 0.345 9.655 27.992 1.00 97.06 298 HIS A C 1
ATOM 2431 O O . HIS A 1 298 ? 0.021 9.847 29.162 1.00 97.06 298 HIS A O 1
ATOM 2437 N N . LEU A 1 299 ? -0.317 10.222 2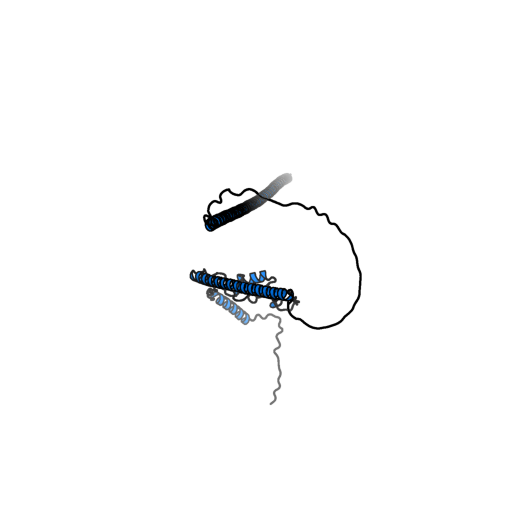6.977 1.00 95.94 299 LEU A N 1
ATOM 2438 C CA . LEU A 1 299 ? -1.477 11.096 27.165 1.00 95.94 299 LEU A CA 1
ATOM 2439 C C . LEU A 1 299 ? -2.645 10.361 27.835 1.00 95.94 299 LEU A C 1
ATOM 2441 O O . LEU A 1 299 ? -3.246 10.892 28.768 1.00 95.94 299 LEU A O 1
ATOM 2445 N N . VAL A 1 300 ? -2.957 9.144 27.381 1.00 97.12 300 VAL A N 1
ATOM 2446 C CA . VAL A 1 300 ? -4.022 8.318 27.970 1.00 97.12 300 VAL A CA 1
ATOM 2447 C C . VAL A 1 300 ? -3.707 8.009 29.432 1.00 97.12 300 VAL A C 1
ATOM 2449 O O . VAL A 1 300 ? -4.567 8.193 30.290 1.00 97.12 300 VAL A O 1
ATOM 2452 N N . ILE A 1 301 ? -2.471 7.608 29.740 1.00 97.12 301 ILE A N 1
ATOM 2453 C CA . ILE A 1 301 ? -2.035 7.350 31.119 1.00 97.12 301 ILE A CA 1
ATOM 2454 C C . ILE A 1 301 ? -2.151 8.620 31.969 1.00 97.12 301 ILE A C 1
ATOM 2456 O O . ILE A 1 301 ? -2.716 8.569 33.060 1.00 97.12 301 ILE A O 1
ATOM 2460 N N . HIS A 1 302 ? -1.683 9.766 31.469 1.00 96.00 302 HIS A N 1
ATOM 2461 C CA . HIS A 1 302 ? -1.789 11.041 32.179 1.00 96.00 302 HIS A CA 1
ATOM 2462 C C . HIS A 1 302 ? -3.251 11.412 32.469 1.00 96.00 302 HIS A C 1
ATOM 2464 O O . HIS A 1 302 ? -3.571 11.843 33.576 1.00 96.00 302 HIS A O 1
ATOM 2470 N N . LEU A 1 303 ? -4.157 11.202 31.509 1.00 95.75 303 LEU A N 1
ATOM 2471 C CA . LEU A 1 303 ? -5.589 11.443 31.695 1.00 95.75 303 LEU A CA 1
ATOM 2472 C C . LEU A 1 303 ? -6.194 10.522 32.764 1.00 95.75 303 LEU A C 1
ATOM 2474 O O . LEU A 1 303 ? -6.974 10.985 33.595 1.00 95.75 303 LEU A O 1
ATOM 2478 N N . VAL A 1 304 ? -5.820 9.239 32.774 1.00 97.44 304 VAL A N 1
ATOM 2479 C CA . VAL A 1 304 ? -6.271 8.280 33.796 1.00 97.44 304 VAL A CA 1
ATOM 2480 C C . VAL A 1 304 ? -5.771 8.688 35.181 1.00 97.44 304 VAL A C 1
ATOM 2482 O O . VAL A 1 304 ? -6.561 8.727 36.120 1.00 97.44 304 VAL A O 1
ATOM 2485 N N . ILE A 1 305 ? -4.489 9.042 35.314 1.00 96.81 305 ILE A N 1
ATOM 2486 C CA . ILE A 1 305 ? -3.917 9.509 36.585 1.00 96.81 305 ILE A CA 1
ATOM 2487 C C . ILE A 1 305 ? -4.643 10.769 37.060 1.00 96.81 305 ILE A C 1
ATOM 2489 O O . ILE A 1 305 ? -5.072 10.825 38.210 1.00 96.81 305 ILE A O 1
ATOM 2493 N N . LEU A 1 306 ? -4.844 11.751 36.177 1.00 96.81 306 LEU A N 1
ATOM 2494 C CA . LEU A 1 306 ? -5.575 12.974 36.502 1.00 96.81 306 LEU A CA 1
ATOM 2495 C C . LEU A 1 306 ? -6.997 12.663 36.987 1.00 96.81 306 LEU A C 1
ATOM 2497 O O . LEU A 1 306 ? -7.433 13.207 38.000 1.00 96.81 306 LEU A O 1
ATOM 2501 N N . HIS A 1 307 ? -7.705 11.760 36.307 1.00 95.06 307 HIS A N 1
ATOM 2502 C CA . HIS A 1 307 ? -9.041 11.339 36.719 1.00 95.06 307 HIS A CA 1
ATOM 2503 C C . HIS A 1 307 ? -9.039 10.680 38.106 1.00 95.06 307 HIS A C 1
ATOM 2505 O O . HIS A 1 307 ? -9.881 11.015 38.936 1.00 95.06 307 HIS A O 1
ATOM 2511 N N . LEU A 1 308 ? -8.075 9.797 38.387 1.00 96.56 308 LEU A N 1
ATOM 2512 C CA . LEU A 1 308 ? -7.930 9.161 39.700 1.00 96.56 308 LEU A CA 1
ATOM 2513 C C . LEU A 1 308 ? -7.632 10.179 40.807 1.00 96.56 308 LEU A C 1
ATOM 2515 O O . LEU A 1 308 ? -8.198 10.075 41.893 1.00 96.56 308 LEU A O 1
ATOM 2519 N N . VAL A 1 309 ? -6.793 11.182 40.535 1.00 97.75 309 VAL A N 1
ATOM 2520 C CA . VAL A 1 309 ? -6.501 12.270 41.482 1.00 97.75 309 VAL A CA 1
ATOM 2521 C C . VAL A 1 309 ? -7.755 13.097 41.762 1.00 97.75 309 VAL A C 1
ATOM 2523 O O . VAL A 1 309 ? -8.066 13.355 42.924 1.00 97.75 309 VAL A O 1
ATOM 2526 N N . ILE A 1 310 ? -8.510 13.467 40.723 1.00 96.56 310 ILE A N 1
ATOM 2527 C CA . ILE A 1 310 ? -9.777 14.196 40.876 1.00 96.56 310 ILE A CA 1
ATOM 2528 C C . ILE A 1 310 ? -10.774 13.364 41.691 1.00 96.56 310 ILE A C 1
ATOM 2530 O O . ILE A 1 310 ? -11.384 13.884 42.623 1.00 96.56 310 ILE A O 1
ATOM 2534 N N . LEU A 1 311 ? -10.914 12.070 41.390 1.00 96.88 311 LEU A N 1
ATOM 2535 C CA . LEU A 1 311 ? -11.790 11.166 42.133 1.00 96.88 311 LEU A CA 1
ATOM 2536 C C . LEU A 1 311 ? -11.381 11.077 43.610 1.00 96.88 311 LEU A C 1
ATOM 2538 O O . LEU A 1 311 ? -12.235 11.196 44.487 1.00 96.88 311 LEU A O 1
ATOM 2542 N N . HIS A 1 312 ? -10.087 10.914 43.894 1.00 95.56 312 HIS A N 1
ATOM 2543 C CA . HIS A 1 312 ? -9.574 10.876 45.263 1.00 95.56 312 HIS A CA 1
ATOM 2544 C C . HIS A 1 312 ? -9.857 12.183 46.013 1.00 95.56 312 HIS A C 1
ATOM 2546 O O . HIS A 1 312 ? -10.302 12.144 47.160 1.00 95.56 312 HIS A O 1
ATOM 2552 N N . LEU A 1 313 ? -9.675 13.332 45.356 1.00 96.31 313 LEU A N 1
ATOM 2553 C CA . LEU A 1 313 ? -9.989 14.638 45.932 1.00 96.31 313 LEU A CA 1
ATOM 2554 C C . LEU A 1 313 ? -11.483 14.770 46.253 1.00 96.31 313 LEU A C 1
ATOM 2556 O O . LEU A 1 313 ? -11.834 15.210 47.345 1.00 96.31 313 LEU A O 1
ATOM 2560 N N . VAL A 1 314 ? -12.368 14.353 45.344 1.00 97.44 314 VAL A N 1
ATOM 2561 C CA . VAL A 1 314 ? -13.821 14.366 45.582 1.00 97.44 314 VAL A CA 1
ATOM 2562 C C . VAL A 1 314 ? -14.187 13.472 46.767 1.00 97.44 314 VAL A C 1
ATOM 2564 O O . VAL A 1 314 ? -14.935 13.900 47.644 1.00 97.44 314 VAL A O 1
ATOM 2567 N N . ILE A 1 315 ? -13.628 12.261 46.840 1.00 96.31 315 ILE A N 1
ATOM 2568 C CA . ILE A 1 315 ? -13.849 11.343 47.967 1.00 96.31 315 ILE A CA 1
ATOM 2569 C C . ILE A 1 315 ? -13.366 11.967 49.283 1.00 96.31 315 ILE A C 1
ATOM 2571 O O . ILE A 1 315 ? -14.082 11.903 50.282 1.00 96.31 315 ILE A O 1
ATOM 2575 N N . LEU A 1 316 ? -12.191 12.604 49.291 1.00 96.88 316 LEU A N 1
ATOM 2576 C CA . LEU A 1 316 ? -11.652 13.293 50.465 1.00 96.88 316 LEU A CA 1
ATOM 2577 C C . LEU A 1 316 ? -12.572 14.431 50.928 1.00 96.88 316 LEU A C 1
ATOM 2579 O O . LEU A 1 316 ? -12.855 14.544 52.120 1.00 96.88 316 LEU A O 1
ATOM 2583 N N . VAL A 1 317 ? -13.076 15.246 49.997 1.00 97.06 317 VAL A N 1
ATOM 2584 C CA . VAL A 1 317 ? -14.025 16.329 50.304 1.00 97.06 317 VAL A CA 1
ATOM 2585 C C . VAL A 1 317 ? -15.318 15.764 50.890 1.00 97.06 317 VAL A C 1
ATOM 2587 O O . VAL A 1 317 ? -15.785 16.258 51.914 1.00 97.06 317 VAL A O 1
ATOM 2590 N N . ILE A 1 318 ? -15.872 14.698 50.305 1.00 97.06 318 ILE A N 1
ATOM 2591 C CA . ILE A 1 318 ? -17.068 14.028 50.838 1.00 97.06 318 ILE A CA 1
ATOM 2592 C C . ILE A 1 318 ? -16.805 13.506 52.255 1.00 97.06 318 ILE A C 1
ATOM 2594 O O . ILE A 1 318 ? -17.628 13.713 53.146 1.00 97.06 318 ILE A O 1
ATOM 2598 N N . HIS A 1 319 ? -15.654 12.872 52.492 1.00 96.19 319 HIS A N 1
ATOM 2599 C CA . HIS A 1 319 ? -15.285 12.383 53.818 1.00 96.19 319 HIS A CA 1
ATOM 2600 C C . HIS A 1 319 ? -15.194 13.520 54.844 1.00 96.19 319 HIS A C 1
ATOM 2602 O O . HIS A 1 319 ? -15.724 13.389 55.947 1.00 96.19 319 HIS A O 1
ATOM 2608 N N . LEU A 1 320 ? -14.598 14.656 54.468 1.00 95.94 320 LEU A N 1
ATOM 2609 C CA . LEU A 1 320 ? -14.520 15.842 55.321 1.00 95.94 320 LEU A CA 1
ATOM 2610 C C . LEU A 1 320 ? -15.912 16.402 55.657 1.00 95.94 320 LEU A C 1
ATOM 2612 O O . LEU A 1 320 ? -16.170 16.748 56.809 1.00 95.94 320 LEU A O 1
ATOM 2616 N N . VAL A 1 321 ? -16.824 16.452 54.680 1.00 97.19 321 VAL A N 1
ATOM 2617 C CA . VAL A 1 321 ? -18.213 16.895 54.892 1.00 97.19 321 VAL A CA 1
ATOM 2618 C C . VAL A 1 321 ? -18.953 15.953 55.842 1.00 97.19 321 VAL A C 1
ATOM 2620 O O . VAL A 1 321 ? -19.605 16.422 56.774 1.00 97.19 321 VAL A O 1
ATOM 2623 N N . ILE A 1 322 ? -18.828 14.636 55.650 1.00 96.44 322 ILE A N 1
ATOM 2624 C CA . ILE A 1 322 ? -19.438 13.636 56.539 1.00 96.44 322 ILE A CA 1
ATOM 2625 C C . ILE A 1 322 ? -18.893 13.791 57.961 1.00 96.44 322 ILE A C 1
ATOM 2627 O O . ILE A 1 322 ? -19.675 13.838 58.909 1.00 96.44 322 ILE A O 1
ATOM 2631 N N . LEU A 1 323 ? -17.571 13.923 58.118 1.00 96.69 323 LEU A N 1
ATOM 2632 C CA . LEU A 1 323 ? -16.940 14.130 59.421 1.00 96.69 323 LEU A CA 1
ATOM 2633 C C . LEU A 1 323 ? -17.478 15.394 60.105 1.00 96.69 323 LEU A C 1
ATOM 2635 O O . LEU A 1 323 ? -17.851 15.347 61.276 1.00 96.69 323 LEU A O 1
ATOM 2639 N N . HIS A 1 324 ? -17.573 16.506 59.373 1.00 95.19 324 HIS A N 1
ATOM 2640 C CA . HIS A 1 324 ? -18.130 17.750 59.901 1.00 95.19 324 HIS A CA 1
ATOM 2641 C C . HIS A 1 324 ? -19.590 17.588 60.347 1.00 95.19 324 HIS A C 1
ATOM 2643 O O . HIS A 1 324 ? -19.950 18.035 61.436 1.00 95.19 324 HIS A O 1
ATOM 2649 N N . LEU A 1 325 ? -20.416 16.900 59.551 1.00 95.62 325 LEU A N 1
ATOM 2650 C CA . LEU A 1 325 ? -21.819 16.644 59.876 1.00 95.62 325 LEU A CA 1
ATOM 2651 C C . LEU A 1 325 ? -21.966 15.793 61.150 1.00 95.62 325 LEU A C 1
ATOM 2653 O O . LEU A 1 325 ? -22.813 16.084 61.993 1.00 95.62 325 LEU A O 1
ATOM 2657 N N . VAL A 1 326 ? -21.116 14.773 61.317 1.00 97.00 326 VAL A N 1
ATOM 2658 C CA . VAL A 1 326 ? -21.084 13.924 62.520 1.00 97.00 326 VAL A CA 1
ATOM 2659 C C . VAL A 1 326 ? -20.672 14.729 63.753 1.00 97.00 326 VAL A C 1
ATOM 2661 O O . VAL A 1 326 ? -21.325 14.624 64.791 1.00 97.00 326 VAL A O 1
ATOM 2664 N N . ILE A 1 327 ? -19.634 15.565 63.643 1.00 96.19 327 ILE A N 1
ATOM 2665 C CA . ILE A 1 327 ? -19.197 16.446 64.738 1.00 96.19 327 ILE A CA 1
ATOM 2666 C C . ILE A 1 327 ? -20.326 17.408 65.126 1.00 96.19 327 ILE A C 1
ATOM 2668 O O . ILE A 1 327 ? -20.636 17.540 66.309 1.00 96.19 327 ILE A O 1
ATOM 2672 N N . LEU A 1 328 ? -20.982 18.040 64.148 1.00 96.25 328 LEU A N 1
ATOM 2673 C CA . LEU A 1 328 ? -22.110 18.939 64.395 1.00 96.25 328 LEU A CA 1
ATOM 2674 C C . LEU A 1 328 ? -23.258 18.216 65.115 1.00 96.25 328 LEU A C 1
ATOM 2676 O O . LEU A 1 328 ? -23.788 18.732 66.098 1.00 96.25 328 LEU A O 1
ATOM 2680 N N . HIS A 1 329 ? -23.616 17.009 64.669 1.00 93.88 329 HIS A N 1
ATOM 2681 C CA . HIS A 1 329 ? -24.651 16.204 65.315 1.00 93.88 329 HIS A CA 1
ATOM 2682 C C . HIS A 1 329 ? -24.300 15.869 66.772 1.00 93.88 329 HIS A C 1
ATOM 2684 O O . HIS A 1 329 ? -25.151 16.009 67.651 1.00 93.88 329 HIS A O 1
ATOM 2690 N N . LEU A 1 330 ? -23.045 15.494 67.044 1.00 94.69 330 LEU A N 1
ATOM 2691 C CA . LEU A 1 330 ? -22.569 15.210 68.399 1.00 94.69 330 LEU A CA 1
ATOM 2692 C C . LEU A 1 330 ? -22.681 16.440 69.315 1.00 94.69 330 LEU A C 1
ATOM 2694 O O . LEU A 1 330 ? -23.124 16.317 70.457 1.00 94.69 330 LEU A O 1
ATOM 2698 N N . VAL A 1 331 ? -22.334 17.629 68.812 1.00 96.69 331 VAL A N 1
ATOM 2699 C CA . VAL A 1 331 ? -22.465 18.893 69.557 1.00 96.69 331 VAL A CA 1
ATOM 2700 C C . VAL A 1 331 ? -23.932 19.209 69.862 1.00 96.69 331 VAL A C 1
ATOM 2702 O O . VAL A 1 331 ? -24.259 19.551 71.000 1.00 96.69 331 VAL A O 1
ATOM 2705 N N . ILE A 1 332 ? -24.830 19.055 68.882 1.00 95.62 332 ILE A N 1
ATOM 2706 C CA . ILE A 1 332 ? -26.274 19.274 69.071 1.00 95.62 332 ILE A CA 1
ATOM 2707 C C . ILE A 1 332 ? -26.837 18.305 70.120 1.00 95.62 332 ILE A C 1
ATOM 2709 O O . ILE A 1 332 ? -27.572 18.726 71.015 1.00 95.62 332 ILE A O 1
ATOM 2713 N N . LEU A 1 333 ? -26.467 17.021 70.050 1.00 95.44 333 LEU A N 1
ATOM 2714 C CA . LEU A 1 333 ? -26.889 16.010 71.021 1.00 95.44 333 LEU A CA 1
ATOM 2715 C C . LEU A 1 333 ? -26.415 16.359 72.439 1.00 95.44 333 LEU A C 1
ATOM 2717 O O . LEU A 1 333 ? -27.206 16.297 73.381 1.00 95.44 333 LEU A O 1
ATOM 2721 N N . HIS A 1 334 ? -25.152 16.767 72.592 1.00 93.50 334 HIS A N 1
ATOM 2722 C CA . HIS A 1 334 ? -24.612 17.209 73.879 1.00 93.50 334 HIS A CA 1
ATOM 2723 C C . HIS A 1 334 ? -25.396 18.406 74.431 1.00 93.50 334 HIS A C 1
ATOM 2725 O O . HIS A 1 334 ? -25.761 18.417 75.606 1.00 93.50 334 HIS A O 1
ATOM 2731 N N . LEU A 1 335 ? -25.682 19.413 73.599 1.00 94.00 335 LEU A N 1
ATOM 2732 C CA . LEU A 1 335 ? -26.456 20.582 74.021 1.00 94.00 335 LEU A CA 1
ATOM 2733 C C . LEU A 1 335 ? -27.863 20.187 74.496 1.00 94.00 335 LEU A C 1
ATOM 2735 O O . LEU A 1 335 ? -28.319 20.669 75.533 1.00 94.00 335 LEU A O 1
ATOM 2739 N N . HIS A 1 336 ? -28.525 19.272 73.785 1.00 95.12 336 HIS A N 1
ATOM 2740 C CA . HIS A 1 336 ? -29.840 18.763 74.172 1.00 95.12 336 HIS A CA 1
ATOM 2741 C C . HIS A 1 336 ? -29.797 17.986 75.497 1.00 95.12 336 HIS A C 1
ATOM 2743 O O . HIS A 1 336 ? -30.675 18.159 76.343 1.00 95.12 336 HIS A O 1
ATOM 2749 N N . LEU A 1 337 ? -28.768 17.157 75.705 1.00 94.00 337 LEU A N 1
ATOM 2750 C CA . LEU A 1 337 ? -28.560 16.439 76.964 1.00 94.00 337 LEU A CA 1
ATOM 2751 C C . LEU A 1 337 ? -28.396 17.417 78.136 1.00 94.00 337 LEU A C 1
ATOM 2753 O O . LEU A 1 337 ? -29.069 17.270 79.153 1.00 94.00 337 LEU A O 1
ATOM 2757 N N . VAL A 1 338 ? -27.550 18.441 77.985 1.00 95.12 338 VAL A N 1
ATOM 2758 C CA . VAL A 1 338 ? -27.348 19.474 79.014 1.00 95.12 338 VAL A CA 1
ATOM 2759 C C . VAL A 1 338 ? -28.652 20.212 79.316 1.00 95.12 338 VAL A C 1
ATOM 2761 O O . VAL A 1 338 ? -28.998 20.381 80.483 1.00 95.12 338 VAL A O 1
ATOM 2764 N N . HIS A 1 339 ? -29.414 20.603 78.291 1.00 92.12 339 HIS A N 1
ATOM 2765 C CA . HIS A 1 339 ? -30.713 21.252 78.483 1.00 92.12 339 HIS A CA 1
ATOM 2766 C C . HIS A 1 339 ? -31.703 20.359 79.246 1.00 92.12 339 HIS A C 1
ATOM 2768 O O . HIS A 1 339 ? -32.381 20.833 80.157 1.00 92.12 339 HIS A O 1
ATOM 2774 N N . LEU A 1 340 ? -31.757 19.059 78.928 1.00 91.69 340 LEU A N 1
ATOM 2775 C CA . LEU A 1 340 ? -32.599 18.098 79.644 1.00 91.69 340 LEU A CA 1
ATOM 2776 C C . LEU A 1 340 ? -32.208 17.991 81.126 1.00 91.69 340 LEU A C 1
ATOM 2778 O O . LEU A 1 340 ? -33.084 17.971 81.989 1.00 91.69 340 LEU A O 1
ATOM 2782 N N . VAL A 1 341 ? -30.906 17.970 81.430 1.00 94.38 341 VAL A N 1
ATOM 2783 C CA . VAL A 1 341 ? -30.397 17.961 82.812 1.00 94.38 341 VAL A CA 1
ATOM 2784 C C . VAL A 1 341 ? -30.787 19.242 83.554 1.00 94.38 341 VAL A C 1
ATOM 2786 O O . VAL A 1 341 ? -31.255 19.165 84.689 1.00 94.38 341 VAL A O 1
ATOM 2789 N N . ILE A 1 342 ? -30.652 20.411 82.918 1.00 92.94 342 ILE A N 1
ATOM 2790 C CA . ILE A 1 342 ? -31.053 21.702 83.504 1.00 92.94 342 ILE A CA 1
ATOM 2791 C C . ILE A 1 342 ? -32.560 21.724 83.789 1.00 92.94 342 ILE A C 1
ATOM 2793 O O . ILE A 1 342 ? -32.968 22.120 84.880 1.00 92.94 342 ILE A O 1
ATOM 2797 N N . LEU A 1 343 ? -33.388 21.268 82.844 1.00 91.50 343 LEU A N 1
ATOM 2798 C CA . LEU A 1 343 ? -34.841 21.205 83.016 1.00 91.50 343 LEU A CA 1
ATOM 2799 C C . LEU A 1 343 ? -35.232 20.261 84.160 1.00 91.50 343 LEU A C 1
ATOM 2801 O O . LEU A 1 343 ? -36.066 20.616 84.989 1.00 91.50 343 LEU A O 1
ATOM 2805 N N . HIS A 1 344 ? -34.613 19.079 84.233 1.00 89.81 344 HIS A N 1
ATOM 2806 C CA . HIS A 1 344 ? -34.836 18.137 85.327 1.00 89.81 344 HIS A CA 1
ATOM 2807 C C . HIS A 1 344 ? -34.452 18.750 86.677 1.00 89.81 344 HIS A C 1
ATOM 2809 O O . HIS A 1 344 ? -35.215 18.654 87.635 1.00 89.81 344 HIS A O 1
ATOM 2815 N N . LEU A 1 345 ? -33.293 19.415 86.757 1.00 88.25 345 LEU A N 1
ATOM 2816 C CA . LEU A 1 345 ? -32.865 20.106 87.972 1.00 88.25 345 LEU A CA 1
ATOM 2817 C C . LEU A 1 345 ? -33.883 21.178 88.386 1.00 88.25 345 LEU A C 1
ATOM 2819 O O . LEU A 1 345 ? -34.262 21.235 89.552 1.00 88.25 345 LEU A O 1
ATOM 2823 N N . HIS A 1 346 ? -34.373 21.978 87.437 1.00 90.31 346 HIS A N 1
ATOM 2824 C CA . HIS A 1 346 ? -35.400 22.987 87.695 1.00 90.31 346 HIS A CA 1
ATOM 2825 C C . HIS A 1 346 ? -36.708 22.364 88.209 1.00 90.31 346 HIS A C 1
ATOM 2827 O O . HIS A 1 346 ? -37.270 22.855 89.183 1.00 90.31 346 HIS A O 1
ATOM 2833 N N . LEU A 1 347 ? -37.165 21.261 87.604 1.00 87.44 347 LEU A N 1
ATOM 2834 C CA . LEU A 1 347 ? -38.371 20.542 88.029 1.00 87.44 347 LEU A CA 1
ATOM 2835 C C . LEU A 1 347 ? -38.236 19.986 89.457 1.00 87.44 347 LEU A C 1
ATOM 2837 O O . LEU A 1 347 ? -39.164 20.101 90.252 1.00 87.44 347 LEU A O 1
ATOM 2841 N N . VAL A 1 348 ? -37.076 19.414 89.793 1.00 89.88 348 VAL A N 1
ATOM 2842 C CA . VAL A 1 348 ? -36.782 18.912 91.146 1.00 89.88 348 VAL A CA 1
ATOM 2843 C C . VAL A 1 348 ? -36.798 20.049 92.167 1.00 89.88 348 VAL A C 1
ATOM 2845 O O . VAL A 1 348 ? -37.401 19.895 93.225 1.00 89.88 348 VAL A O 1
ATOM 2848 N N . ILE A 1 349 ? -36.190 21.197 91.847 1.00 84.94 349 ILE A N 1
ATOM 2849 C CA . ILE A 1 349 ? -36.219 22.384 92.718 1.00 84.94 349 ILE A CA 1
ATOM 2850 C C . ILE A 1 349 ? -37.664 22.847 92.951 1.00 84.94 349 ILE A C 1
ATOM 2852 O O . ILE A 1 349 ? -38.030 23.128 94.087 1.00 84.94 349 ILE A O 1
ATOM 2856 N N . LEU A 1 350 ? -38.490 22.877 91.902 1.00 82.38 350 LEU A N 1
ATOM 2857 C CA . LEU A 1 350 ? -39.904 23.265 91.977 1.00 82.38 350 LEU A CA 1
ATOM 2858 C C . LEU A 1 350 ? -40.765 22.286 92.785 1.00 82.38 350 LEU A C 1
ATOM 2860 O O . LEU A 1 350 ? -41.798 22.684 93.299 1.00 82.38 350 LEU A O 1
ATOM 2864 N N . HIS A 1 351 ? -40.370 21.014 92.881 1.00 76.94 351 HIS A N 1
ATOM 2865 C CA . HIS A 1 351 ? -41.087 20.014 93.674 1.00 76.94 351 HIS A CA 1
ATOM 2866 C C . HIS A 1 351 ? -40.668 20.001 95.153 1.00 76.94 351 HIS A C 1
ATOM 2868 O O . HIS A 1 351 ? -41.436 19.553 96.000 1.00 76.94 351 HIS A O 1
ATOM 2874 N N . LEU A 1 352 ? -39.454 20.473 95.465 1.00 72.19 352 LEU A N 1
ATOM 2875 C CA . LEU A 1 352 ? -38.961 20.618 96.840 1.00 72.19 352 LEU A CA 1
ATOM 2876 C C . LEU A 1 352 ? -39.496 21.868 97.559 1.00 72.19 352 LEU A C 1
ATOM 2878 O O . LEU A 1 352 ? -39.315 21.976 98.773 1.00 72.19 352 LEU A O 1
ATOM 2882 N N . HIS A 1 353 ? -40.089 22.806 96.824 1.00 61.78 353 HIS A N 1
ATOM 2883 C CA . HIS A 1 353 ? -40.557 24.102 97.307 1.00 61.78 353 HIS A CA 1
ATOM 2884 C C . HIS A 1 353 ? -42.083 24.182 97.271 1.00 61.78 353 HIS A C 1
ATOM 2886 O O . HIS A 1 353 ? -42.635 24.929 98.114 1.00 61.78 353 HIS A O 1
#